Protein AF-A0A813DYW4-F1 (afdb_monomer_lite)

Radius of gyration: 19.26 Å; chains: 1; bounding box: 48×37×50 Å

Secondary structure (DSSP, 8-state):
----PPPHHHHHTS-TTSHHHHHTTS---TT---EEEEEPPGGGHHHHHHHHHHH--S---TTS--TTS-S---TT--GGGSBTSSS-B-S-------EEEEEHHHHHHHHHHHHHHHHHHSSPPPPSSPPTTHHHHHSS-TTTS----GGGT----B----HHHHHHHHHH---GGGTTTTS--TT-SS---BSSTT-

Sequence (199 aa):
MHAKAISATAVDILPGYWSHSLGLQLEIPDSLCFDQMVYVAQKNLAKFQELMDTTYRPIPTQDRPCPKGTCGKMRGGCPCVRPGGSPGLPSGYKVKSVIRNENSGMFERYAQRLGEIKRSRGFAKALAPSLFTQEPTREGFADVLAPLDSSLNEAYLWHGTTVRRGLAIAQDDFNLHFAGSGAGSMYGEGLYFAESCTK

pLDDT: mean 87.21, std 10.05, range [51.0, 97.88]

Organism: Polarella glacialis (NCBI:txid89957)

Structure (mmCIF, N/CA/C/O backbone):
data_AF-A0A813DYW4-F1
#
_entry.id   AF-A0A813DYW4-F1
#
loop_
_atom_site.group_PDB
_atom_site.id
_atom_site.type_symbol
_atom_site.label_atom_id
_atom_site.label_alt_id
_atom_site.label_comp_id
_atom_site.label_asym_id
_atom_site.label_entity_id
_atom_site.label_seq_id
_atom_site.pdbx_PDB_ins_code
_atom_site.Cartn_x
_atom_site.Cartn_y
_atom_site.Cartn_z
_atom_site.occupancy
_atom_site.B_iso_or_equiv
_atom_site.auth_seq_id
_atom_site.auth_comp_id
_atom_site.auth_asym_id
_atom_site.auth_atom_id
_atom_site.pdbx_PDB_model_num
ATOM 1 N N . MET A 1 1 ? -17.221 -14.222 2.718 1.00 51.00 1 MET A N 1
ATOM 2 C CA . MET A 1 1 ? -17.482 -14.150 4.175 1.00 51.00 1 MET A CA 1
ATOM 3 C C . MET A 1 1 ? -18.443 -13.002 4.428 1.00 51.00 1 MET A C 1
ATOM 5 O O . MET A 1 1 ? -18.367 -12.028 3.700 1.00 51.00 1 MET A O 1
ATOM 9 N N . HIS A 1 2 ? -19.364 -13.117 5.385 1.00 59.12 2 HIS A N 1
ATOM 10 C CA . HIS A 1 2 ? -20.263 -12.010 5.729 1.00 59.12 2 HIS A CA 1
ATOM 11 C C . HIS A 1 2 ? -19.526 -10.984 6.593 1.00 59.12 2 HIS A C 1
ATOM 13 O O . HIS A 1 2 ? -18.698 -11.364 7.424 1.00 59.12 2 HIS A O 1
ATOM 19 N N . ALA A 1 3 ? -19.826 -9.702 6.387 1.00 69.12 3 ALA A N 1
ATOM 20 C CA . ALA A 1 3 ? -19.351 -8.625 7.240 1.00 69.12 3 ALA A CA 1
ATOM 21 C C . ALA A 1 3 ? -19.645 -8.951 8.723 1.00 69.12 3 ALA A C 1
ATOM 23 O O . ALA A 1 3 ? -20.651 -9.592 9.049 1.00 69.12 3 ALA A O 1
ATOM 24 N N . LYS A 1 4 ? -18.735 -8.557 9.620 1.00 79.25 4 LYS A N 1
ATOM 25 C CA . LYS A 1 4 ? -18.839 -8.804 11.066 1.00 79.25 4 LYS A CA 1
ATOM 26 C C . LYS A 1 4 ? -18.942 -7.471 11.799 1.00 79.25 4 LYS A C 1
ATOM 28 O O . LYS A 1 4 ? -18.260 -6.521 11.416 1.00 79.25 4 LYS A O 1
ATOM 33 N N . ALA A 1 5 ? -19.762 -7.421 12.847 1.00 83.75 5 ALA A N 1
ATOM 34 C CA . ALA A 1 5 ? -19.843 -6.258 13.723 1.00 83.75 5 ALA A CA 1
ATOM 35 C C . ALA A 1 5 ? -18.460 -5.922 14.309 1.00 83.75 5 ALA A C 1
ATOM 37 O O . ALA A 1 5 ? -17.735 -6.835 14.726 1.00 83.75 5 ALA A O 1
ATOM 38 N N . ILE A 1 6 ? -18.105 -4.636 14.315 1.00 86.69 6 ILE A N 1
ATOM 39 C CA . ILE A 1 6 ? -16.877 -4.144 14.953 1.00 86.69 6 ILE A CA 1
ATOM 40 C C . ILE A 1 6 ? -17.122 -3.800 16.421 1.00 86.69 6 ILE A C 1
ATOM 42 O O . ILE A 1 6 ? -18.217 -3.390 16.802 1.00 86.69 6 ILE A O 1
ATOM 46 N N . SER A 1 7 ? -16.103 -3.990 17.255 1.00 87.19 7 SER A N 1
ATOM 47 C CA . SER A 1 7 ? -16.140 -3.637 18.675 1.00 87.19 7 SER A CA 1
ATOM 48 C C . SER A 1 7 ? -16.088 -2.121 18.875 1.00 87.19 7 SER A C 1
ATOM 50 O O . SER A 1 7 ? -15.554 -1.399 18.035 1.00 87.19 7 SER A O 1
ATOM 52 N N . ALA A 1 8 ? -16.569 -1.627 20.021 1.00 84.31 8 ALA A N 1
ATOM 53 C CA . ALA A 1 8 ? -16.491 -0.201 20.361 1.00 84.31 8 ALA A CA 1
ATOM 54 C C . ALA A 1 8 ? -15.050 0.343 20.273 1.00 84.31 8 ALA A C 1
ATOM 56 O O . ALA A 1 8 ? -14.814 1.390 19.684 1.00 84.31 8 ALA A O 1
ATOM 57 N N . THR A 1 9 ? -14.063 -0.426 20.747 1.00 84.06 9 THR A N 1
ATOM 58 C CA . THR A 1 9 ? -12.644 -0.048 20.653 1.00 84.06 9 THR A CA 1
ATOM 59 C C . THR A 1 9 ? -12.147 0.058 19.210 1.00 84.06 9 THR A C 1
ATOM 61 O O . THR A 1 9 ? -11.300 0.898 18.917 1.00 84.06 9 THR A O 1
ATOM 64 N N . ALA A 1 10 ? -12.646 -0.779 18.296 1.00 87.31 10 ALA A N 1
ATOM 65 C CA . ALA A 1 10 ? -12.315 -0.655 16.881 1.00 87.31 10 ALA A CA 1
ATOM 66 C C . ALA A 1 10 ? -13.016 0.553 16.237 1.00 87.31 10 ALA A C 1
ATOM 68 O O . ALA A 1 10 ? -12.422 1.201 15.379 1.00 87.31 10 ALA A O 1
ATOM 69 N N . VAL A 1 11 ? -14.236 0.898 16.666 1.00 86.56 11 VAL A N 1
ATOM 70 C CA . VAL A 1 11 ? -14.936 2.110 16.202 1.00 86.56 11 VAL A CA 1
ATOM 71 C C . VAL A 1 11 ? -14.125 3.371 16.522 1.00 86.56 11 VAL A C 1
ATOM 73 O O . VAL A 1 11 ? -13.992 4.231 15.656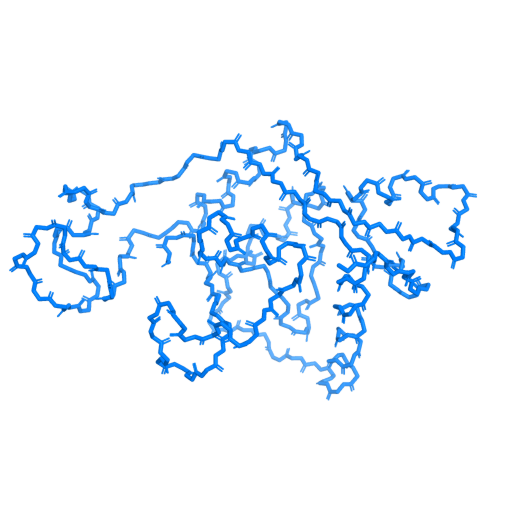 1.00 86.56 11 VAL A O 1
ATOM 76 N N . ASP A 1 12 ? -13.522 3.451 17.711 1.00 87.06 12 ASP A N 1
ATOM 77 C CA . ASP A 1 12 ? -12.751 4.626 18.158 1.00 87.06 12 ASP A CA 1
ATOM 78 C C . ASP A 1 12 ? -11.533 4.945 17.275 1.00 87.06 12 ASP A C 1
ATOM 80 O O . ASP A 1 12 ? -11.080 6.089 17.222 1.00 87.06 12 ASP A O 1
ATOM 84 N N . ILE A 1 13 ? -10.990 3.941 16.582 1.00 90.88 13 ILE A N 1
ATOM 85 C CA . ILE A 1 13 ? -9.832 4.095 15.689 1.00 90.88 13 ILE A CA 1
ATOM 86 C C . ILE A 1 13 ? -10.209 3.995 14.209 1.00 90.88 13 ILE A C 1
ATOM 88 O O . ILE A 1 13 ? -9.329 3.914 13.347 1.00 90.88 13 ILE A O 1
ATOM 92 N N . LEU A 1 14 ? -11.508 3.979 13.895 1.00 91.38 14 LEU A N 1
ATOM 93 C CA . LEU A 1 14 ? -11.983 3.887 12.524 1.00 91.38 14 LEU A CA 1
ATOM 94 C C . LEU A 1 14 ? -11.514 5.117 11.727 1.00 91.38 14 LEU A C 1
ATOM 96 O O . LEU A 1 14 ? -11.667 6.250 12.194 1.00 91.38 14 LEU A O 1
ATOM 100 N N . PRO A 1 15 ? -10.960 4.956 10.511 1.00 92.06 15 PRO A N 1
ATOM 101 C CA . PRO A 1 15 ? -10.433 6.105 9.793 1.00 92.06 15 PRO A CA 1
ATOM 102 C C . PRO A 1 15 ? -11.542 7.096 9.424 1.00 92.06 15 PRO A C 1
ATOM 104 O O . PRO A 1 15 ? -12.543 6.725 8.810 1.00 92.06 15 PRO A O 1
ATOM 107 N N . GLY A 1 16 ? -11.359 8.378 9.749 1.00 90.62 16 GLY A N 1
ATOM 108 C CA . GLY A 1 16 ? -12.397 9.405 9.567 1.00 90.62 16 GLY A CA 1
ATOM 109 C C . GLY A 1 16 ? -12.842 9.621 8.114 1.00 90.62 16 GLY A C 1
ATOM 110 O O . GLY A 1 16 ? -13.944 10.099 7.866 1.00 90.62 16 GLY A O 1
ATOM 111 N N . TYR A 1 17 ? -12.015 9.230 7.142 1.00 89.56 17 TYR A N 1
ATOM 112 C CA . TYR A 1 17 ? -12.323 9.322 5.712 1.00 89.56 17 TYR A CA 1
ATOM 113 C C . TYR A 1 17 ? -13.117 8.127 5.156 1.00 89.56 17 TYR A C 1
ATOM 115 O O . TYR A 1 17 ? -13.413 8.094 3.953 1.00 89.56 17 TYR A O 1
ATOM 123 N N . TRP A 1 18 ? -13.422 7.118 5.981 1.00 92.44 18 TRP A N 1
ATOM 124 C CA . TRP A 1 18 ? -14.266 5.993 5.573 1.00 92.44 18 TRP A CA 1
ATOM 125 C C . TRP A 1 18 ? -15.720 6.427 5.467 1.00 92.44 18 TRP A C 1
ATOM 127 O O . TRP A 1 18 ? -16.202 7.246 6.249 1.00 92.44 18 TRP A O 1
ATOM 137 N N . SER A 1 19 ? -16.433 5.848 4.501 1.00 88.31 19 SER A N 1
ATOM 138 C CA . SER A 1 19 ? -17.826 6.214 4.224 1.00 88.31 19 SER A CA 1
ATOM 139 C C . SER A 1 19 ? -18.714 6.013 5.453 1.00 88.31 19 SER A C 1
ATOM 141 O O . SER A 1 19 ? -19.584 6.832 5.733 1.00 88.31 19 SER A O 1
ATOM 143 N N . HIS A 1 20 ? -18.447 4.953 6.217 1.00 83.81 20 HIS A N 1
ATOM 144 C CA . HIS A 1 20 ? -19.184 4.638 7.436 1.00 83.81 20 HIS A CA 1
ATOM 145 C C . HIS A 1 20 ? -18.837 5.566 8.604 1.00 83.81 20 HIS A C 1
ATOM 147 O O . HIS A 1 20 ? -19.728 5.879 9.380 1.00 83.81 20 HIS A O 1
ATOM 153 N N . SER A 1 21 ? -17.611 6.093 8.691 1.00 81.00 21 SER A N 1
ATOM 154 C CA . SER A 1 21 ? -17.224 7.064 9.730 1.00 81.00 21 SER A CA 1
ATOM 155 C C . SER A 1 21 ? -17.979 8.387 9.599 1.00 81.00 21 SER A C 1
ATOM 157 O O . SER A 1 21 ? -18.347 8.997 10.598 1.00 81.00 21 SER A O 1
ATOM 159 N N . LEU A 1 22 ? -18.258 8.813 8.363 1.00 69.75 22 LEU A N 1
ATOM 160 C CA . LEU A 1 22 ? -18.988 10.053 8.082 1.00 69.75 22 LEU A CA 1
ATOM 161 C C . LEU A 1 22 ? -20.470 9.982 8.491 1.00 69.75 22 LEU A C 1
ATOM 163 O O . LEU A 1 22 ? -21.086 11.020 8.716 1.00 69.75 22 LEU A O 1
ATOM 167 N N . GLY A 1 23 ? -21.035 8.774 8.600 1.00 60.88 23 GLY A N 1
ATOM 168 C CA . GLY A 1 23 ? -22.426 8.541 8.998 1.00 60.88 23 GLY A CA 1
ATOM 169 C C . GLY A 1 23 ? -22.652 8.384 10.507 1.00 60.88 23 GLY A C 1
ATOM 170 O O . GLY A 1 23 ? -23.798 8.427 10.943 1.00 60.88 23 GLY A O 1
ATOM 171 N N . LEU A 1 24 ? -21.595 8.235 11.317 1.00 60.66 24 LEU A N 1
ATOM 172 C CA . LEU A 1 24 ? -21.696 7.947 12.760 1.00 60.66 24 LEU A CA 1
ATOM 173 C C . LEU A 1 24 ? -21.997 9.172 13.639 1.00 60.66 24 LEU A C 1
ATOM 175 O O . LEU A 1 24 ? -21.948 9.075 14.860 1.00 60.66 24 LEU A O 1
ATOM 179 N N . GLN A 1 25 ? -22.337 10.324 13.055 1.00 55.81 25 GLN A N 1
ATOM 180 C CA . GLN A 1 25 ? -22.598 11.555 13.814 1.00 55.81 25 GLN A CA 1
ATOM 181 C C . GLN A 1 25 ? -23.870 11.518 14.681 1.00 55.81 25 GLN A C 1
ATOM 183 O O . GLN A 1 25 ? -24.116 12.484 15.399 1.00 55.81 25 GLN A O 1
ATOM 188 N N . LEU A 1 26 ? -24.682 10.453 14.624 1.00 54.38 26 LEU A N 1
ATOM 189 C CA . LEU A 1 26 ? -25.995 10.431 15.277 1.00 54.38 26 LEU A CA 1
ATOM 190 C C . LEU A 1 26 ? -26.233 9.260 16.239 1.00 54.38 26 LEU A C 1
ATOM 192 O O . LEU A 1 26 ? -26.927 9.482 17.216 1.00 54.38 26 LEU A O 1
ATOM 196 N N . GLU A 1 27 ? -25.649 8.078 16.025 1.00 61.22 27 GLU A N 1
ATOM 197 C CA . GLU A 1 27 ? -25.682 6.923 16.943 1.00 61.22 27 GLU A CA 1
ATOM 198 C C . GLU A 1 27 ? -24.782 5.823 16.349 1.00 61.22 27 GLU A C 1
ATOM 200 O O . GLU A 1 27 ? -24.851 5.566 15.145 1.00 61.22 27 GLU A O 1
ATOM 205 N N . ILE A 1 28 ? -23.916 5.184 17.148 1.00 64.25 28 ILE A N 1
ATOM 206 C CA . ILE A 1 28 ? -23.157 4.007 16.693 1.00 64.25 28 ILE A CA 1
ATOM 207 C C . ILE A 1 28 ? -24.098 2.809 16.822 1.00 64.25 28 ILE A C 1
ATOM 209 O O . ILE A 1 28 ? -24.458 2.465 17.948 1.00 64.25 28 ILE A O 1
ATOM 213 N N . PRO A 1 29 ? -24.510 2.150 15.726 1.00 67.12 29 PRO A N 1
ATOM 214 C CA . PRO A 1 29 ? -25.318 0.949 15.846 1.00 67.12 29 PRO A CA 1
ATOM 215 C C . PRO A 1 29 ? -24.505 -0.127 16.570 1.00 67.12 29 PRO A C 1
ATOM 217 O O . PRO A 1 29 ? -23.353 -0.363 16.199 1.00 67.12 29 PRO A O 1
ATOM 220 N N . ASP A 1 30 ? -25.129 -0.866 17.493 1.00 66.62 30 ASP A N 1
ATOM 221 C CA . ASP A 1 30 ? -24.541 -2.032 18.188 1.00 66.62 30 ASP A CA 1
ATOM 222 C C . ASP A 1 30 ? -23.994 -3.120 17.231 1.00 66.62 30 ASP A C 1
ATOM 224 O O . ASP A 1 30 ? -23.369 -4.095 17.644 1.00 66.62 30 ASP A O 1
ATOM 228 N N . SER A 1 31 ? -24.239 -2.973 15.926 1.00 71.31 31 SER A N 1
ATOM 229 C CA . SER A 1 31 ? -23.870 -3.901 14.863 1.00 71.31 31 SER A CA 1
ATOM 230 C C . SER A 1 31 ? -23.280 -3.207 13.627 1.00 71.31 31 SER A C 1
ATOM 232 O O . SER A 1 31 ? -23.571 -3.615 12.502 1.00 71.31 31 SER A O 1
ATOM 234 N N . LEU A 1 32 ? -22.443 -2.170 13.791 1.00 83.94 32 LEU A N 1
ATOM 235 C CA . LEU A 1 32 ? -21.777 -1.545 12.639 1.00 83.94 32 LEU A CA 1
ATOM 236 C C . LEU A 1 32 ? -20.963 -2.586 11.852 1.00 83.94 32 LEU A C 1
ATOM 238 O O . LEU A 1 32 ? -20.004 -3.177 12.351 1.00 83.94 32 LEU A O 1
ATOM 242 N N . CYS A 1 33 ? -21.384 -2.823 10.614 1.00 88.62 33 CYS A N 1
ATOM 243 C CA . CYS A 1 33 ? -20.991 -3.974 9.824 1.00 88.62 33 CYS A CA 1
ATOM 244 C C . CYS A 1 33 ? -20.982 -3.576 8.347 1.00 88.62 33 CYS A C 1
ATOM 246 O O . CYS A 1 33 ? -21.999 -3.124 7.825 1.00 88.62 33 CYS A O 1
ATOM 248 N N . PHE A 1 34 ? -19.836 -3.704 7.681 1.00 91.50 34 PHE A N 1
ATOM 249 C CA . PHE A 1 34 ? -19.678 -3.278 6.293 1.00 91.50 34 PHE A CA 1
ATOM 250 C C . PHE A 1 34 ? -18.602 -4.090 5.572 1.00 91.50 34 PHE A C 1
ATOM 252 O O . PHE A 1 34 ? -17.611 -4.512 6.164 1.00 91.50 34 PHE A O 1
ATOM 259 N N . ASP A 1 35 ? -18.813 -4.308 4.279 1.00 93.69 35 ASP A N 1
ATOM 260 C CA . ASP A 1 35 ? -17.888 -4.987 3.373 1.00 93.69 35 ASP A CA 1
ATOM 261 C C . ASP A 1 35 ? -18.102 -4.410 1.974 1.00 93.69 35 ASP A C 1
ATOM 263 O O . ASP A 1 35 ? -19.039 -4.781 1.265 1.00 93.69 35 ASP A O 1
ATOM 267 N N . GLN A 1 36 ? -17.312 -3.395 1.629 1.00 93.69 36 GLN A N 1
ATOM 268 C CA . GLN A 1 36 ? -17.477 -2.655 0.387 1.00 93.69 36 GLN A CA 1
ATOM 269 C C . GLN A 1 36 ? -16.153 -2.164 -0.193 1.00 93.69 36 GLN A C 1
ATOM 271 O O . GLN A 1 36 ? -15.199 -1.828 0.507 1.00 93.69 36 GLN A O 1
ATOM 276 N N . MET A 1 37 ? -16.149 -2.034 -1.516 1.00 95.12 37 MET A N 1
ATOM 277 C CA . MET A 1 37 ? -15.088 -1.390 -2.276 1.00 95.12 37 MET A CA 1
ATOM 278 C C . MET A 1 37 ? -15.569 -0.024 -2.761 1.00 95.12 37 MET A C 1
ATOM 280 O O . MET A 1 37 ? -16.525 0.072 -3.528 1.00 95.12 37 MET A O 1
ATOM 284 N N . VAL A 1 38 ? -14.894 1.036 -2.325 1.00 95.31 38 VAL A N 1
ATOM 285 C CA . VAL A 1 38 ? -15.284 2.423 -2.596 1.00 95.31 38 VAL A CA 1
ATOM 286 C C . VAL A 1 38 ? -14.281 3.060 -3.545 1.00 95.31 38 VAL A C 1
ATOM 288 O O . VAL A 1 38 ? -13.082 3.098 -3.269 1.00 95.31 38 VAL A O 1
ATOM 291 N N . TYR A 1 39 ? -14.757 3.605 -4.663 1.00 96.06 39 TYR A N 1
ATOM 292 C CA . TYR A 1 39 ? -13.907 4.418 -5.527 1.00 96.06 39 TYR A CA 1
ATOM 293 C C . TYR A 1 39 ? -13.531 5.719 -4.821 1.00 96.06 39 TYR A C 1
ATOM 295 O O . TYR A 1 39 ? -14.388 6.491 -4.392 1.00 96.06 39 TYR A O 1
ATOM 303 N N . VAL A 1 40 ? -12.232 5.981 -4.732 1.00 95.12 40 VAL A N 1
ATOM 304 C CA . VAL A 1 40 ? -11.721 7.240 -4.197 1.00 95.12 40 VAL A CA 1
ATOM 305 C C . VAL A 1 40 ? -12.084 8.383 -5.148 1.00 95.12 40 VAL A C 1
ATOM 307 O O . VAL A 1 40 ? -11.927 8.275 -6.365 1.00 95.12 40 VAL A O 1
ATOM 310 N N . ALA A 1 41 ? -12.553 9.498 -4.583 1.00 94.31 41 ALA A N 1
ATOM 311 C CA . ALA A 1 41 ? -12.933 10.681 -5.346 1.00 94.31 41 ALA A CA 1
ATOM 312 C C . ALA A 1 41 ? -11.773 11.211 -6.209 1.00 94.31 41 ALA A C 1
ATOM 314 O O . ALA A 1 41 ? -10.625 11.253 -5.769 1.00 94.31 41 ALA A O 1
ATOM 315 N N . GLN A 1 42 ? -12.085 11.709 -7.410 1.00 94.94 42 GLN A N 1
ATOM 316 C CA . GLN A 1 42 ? -11.088 12.213 -8.370 1.00 94.94 42 GLN A CA 1
ATOM 317 C C . GLN A 1 42 ? -10.160 13.283 -7.778 1.00 94.94 42 GLN A C 1
ATOM 319 O O . GLN A 1 42 ? -8.952 13.242 -7.997 1.00 94.94 42 GLN A O 1
ATOM 324 N N . LYS A 1 43 ? -10.704 14.185 -6.947 1.00 94.38 43 LYS A N 1
ATOM 325 C CA . LYS A 1 43 ? -9.933 15.227 -6.245 1.00 94.38 43 LYS A CA 1
ATOM 326 C C . LYS A 1 43 ? -8.806 14.675 -5.359 1.00 94.38 43 LYS A C 1
ATOM 328 O O . LYS A 1 43 ? -7.824 15.367 -5.128 1.00 94.38 43 LYS A O 1
ATOM 333 N N . ASN A 1 44 ? -8.928 13.428 -4.906 1.00 94.88 44 ASN A N 1
ATOM 334 C CA . ASN A 1 44 ? -7.962 12.780 -4.026 1.00 94.88 44 ASN A CA 1
ATOM 335 C C . ASN A 1 44 ? -6.905 11.974 -4.800 1.00 94.88 44 ASN A C 1
ATOM 337 O O . ASN A 1 44 ? -5.911 11.566 -4.205 1.00 94.88 44 ASN A O 1
ATOM 341 N N . LEU A 1 45 ? -7.062 11.755 -6.115 1.00 96.38 45 LEU A N 1
ATOM 342 C CA . LEU A 1 45 ? -6.093 10.975 -6.900 1.00 96.38 45 LEU A CA 1
ATOM 343 C C . LEU A 1 45 ? -4.712 11.630 -6.973 1.00 96.38 45 LEU A C 1
ATOM 345 O O . LEU A 1 45 ? -3.722 10.914 -7.091 1.00 96.38 45 LEU A O 1
ATOM 349 N N . ALA A 1 46 ? -4.632 12.959 -6.860 1.00 95.38 46 ALA A N 1
ATOM 350 C CA . ALA A 1 46 ? -3.361 13.681 -6.832 1.00 95.38 46 ALA A CA 1
ATOM 351 C C . ALA A 1 46 ? -2.460 13.226 -5.670 1.00 95.38 46 ALA A C 1
ATOM 353 O O . ALA A 1 46 ? -1.262 13.061 -5.864 1.00 95.38 46 ALA A O 1
ATOM 354 N N . LYS A 1 47 ? -3.044 12.914 -4.506 1.00 94.06 47 LYS A N 1
ATOM 355 C CA . LYS A 1 47 ? -2.306 12.406 -3.339 1.00 94.06 47 LYS A CA 1
ATOM 356 C C . LYS A 1 47 ? -1.726 11.021 -3.605 1.00 94.06 47 LYS A C 1
ATOM 358 O O . LYS A 1 47 ? -0.561 10.751 -3.351 1.00 94.06 47 LYS A O 1
ATOM 363 N N . PHE A 1 48 ? -2.514 10.132 -4.204 1.00 95.12 48 PHE A N 1
ATOM 364 C CA . PHE A 1 48 ? -2.015 8.808 -4.587 1.00 95.12 48 PHE A CA 1
ATOM 365 C C . PHE A 1 48 ? -0.971 8.879 -5.704 1.00 95.12 48 PHE A C 1
ATOM 367 O O . PHE A 1 48 ? -0.063 8.052 -5.733 1.00 95.12 48 PHE A O 1
ATOM 374 N N . GLN A 1 49 ? -1.076 9.858 -6.607 1.00 96.25 49 GLN A N 1
ATOM 375 C CA . GLN A 1 49 ? -0.038 10.123 -7.600 1.00 96.25 49 GLN A CA 1
ATOM 376 C C . GLN A 1 49 ? 1.265 10.562 -6.920 1.00 96.25 49 GLN A C 1
ATOM 378 O O . GLN A 1 49 ? 2.302 9.965 -7.185 1.00 96.25 49 GLN A O 1
ATOM 383 N N . GLU A 1 50 ? 1.201 11.503 -5.977 1.00 93.94 50 GLU A N 1
ATOM 384 C CA . GLU A 1 50 ? 2.348 11.924 -5.164 1.00 93.94 50 GLU A CA 1
ATOM 385 C C . GLU A 1 50 ? 2.985 10.748 -4.405 1.00 93.94 50 GLU A C 1
ATOM 387 O O . GLU A 1 50 ? 4.209 10.598 -4.403 1.00 93.94 50 GLU A O 1
ATOM 392 N N . LEU A 1 51 ? 2.172 9.857 -3.827 1.00 93.25 51 LEU A N 1
ATOM 393 C CA . LEU A 1 51 ? 2.656 8.650 -3.156 1.00 93.25 51 LEU A CA 1
ATOM 394 C C . LEU A 1 51 ? 3.375 7.701 -4.133 1.00 93.25 51 LEU A C 1
ATOM 396 O O . LEU A 1 51 ? 4.438 7.167 -3.804 1.00 93.25 51 LEU A O 1
ATOM 400 N N . MET A 1 52 ? 2.830 7.499 -5.338 1.00 94.56 52 MET A N 1
ATOM 401 C CA . MET A 1 52 ? 3.469 6.688 -6.385 1.00 94.56 52 MET A CA 1
ATOM 402 C C . MET A 1 52 ? 4.799 7.296 -6.835 1.00 94.56 52 MET A C 1
ATOM 404 O O . MET A 1 52 ? 5.787 6.570 -6.936 1.00 94.56 52 MET A O 1
ATOM 408 N N . ASP A 1 53 ? 4.840 8.608 -7.061 1.00 94.38 53 ASP A N 1
ATOM 409 C CA . ASP A 1 53 ? 6.032 9.318 -7.531 1.00 94.38 53 ASP A CA 1
ATOM 410 C C . ASP A 1 53 ? 7.137 9.330 -6.464 1.00 94.38 53 ASP A C 1
ATOM 412 O O . ASP A 1 53 ? 8.296 9.031 -6.755 1.00 94.38 53 ASP A O 1
ATOM 416 N N . THR A 1 54 ? 6.775 9.570 -5.202 1.00 92.44 54 THR A N 1
ATOM 417 C CA . THR A 1 54 ? 7.715 9.604 -4.068 1.00 92.44 54 THR A CA 1
ATOM 418 C C . THR A 1 54 ? 8.336 8.234 -3.795 1.00 92.44 54 THR A C 1
ATOM 420 O O . THR A 1 54 ? 9.527 8.118 -3.473 1.00 92.44 54 THR A O 1
ATOM 423 N N . THR A 1 55 ? 7.540 7.173 -3.945 1.00 93.31 55 THR A N 1
ATOM 424 C CA . THR A 1 55 ? 7.970 5.793 -3.677 1.00 93.31 55 THR A CA 1
ATOM 425 C C . THR A 1 55 ? 8.549 5.097 -4.908 1.00 93.31 55 THR A C 1
ATOM 427 O O . THR A 1 55 ? 9.080 3.988 -4.795 1.00 93.31 55 THR A O 1
ATOM 430 N N . TYR A 1 56 ? 8.532 5.729 -6.083 1.00 94.62 56 TYR A N 1
ATOM 431 C CA . TYR A 1 56 ? 9.178 5.192 -7.273 1.00 94.62 56 TYR A CA 1
ATOM 432 C C . TYR A 1 56 ? 10.696 5.109 -7.080 1.00 94.62 56 TYR A C 1
ATOM 434 O O . TYR A 1 56 ? 11.359 6.032 -6.592 1.00 94.62 56 TYR A O 1
ATOM 442 N N . ARG A 1 57 ? 11.272 3.974 -7.483 1.00 92.69 57 ARG A N 1
ATOM 443 C CA . ARG A 1 57 ? 12.724 3.785 -7.546 1.00 92.69 57 ARG A CA 1
ATOM 444 C C . ARG A 1 57 ? 13.118 3.245 -8.921 1.00 92.69 57 ARG A C 1
ATOM 446 O O . ARG A 1 57 ? 12.576 2.220 -9.335 1.00 92.69 57 ARG A O 1
ATOM 453 N N . PRO A 1 58 ? 14.088 3.860 -9.620 1.00 93.19 58 PRO A N 1
ATOM 454 C CA . PRO A 1 58 ? 14.542 3.419 -10.940 1.00 93.19 58 PRO A CA 1
ATOM 455 C C . PRO A 1 58 ? 15.495 2.207 -10.861 1.00 93.19 58 PRO A C 1
ATOM 457 O O . PRO A 1 58 ? 16.507 2.148 -11.558 1.00 93.19 58 PRO A O 1
ATOM 460 N N . ILE A 1 59 ? 15.206 1.246 -9.979 1.00 90.81 59 ILE A N 1
ATOM 461 C CA . ILE A 1 59 ? 16.089 0.122 -9.651 1.00 90.81 59 ILE A CA 1
ATOM 462 C C . ILE A 1 59 ? 15.330 -1.185 -9.902 1.00 90.81 59 ILE A C 1
ATOM 464 O O . ILE A 1 59 ? 14.405 -1.501 -9.152 1.00 90.81 59 ILE A O 1
ATOM 468 N N . PRO A 1 60 ? 15.693 -1.971 -10.930 1.00 89.88 60 PRO A N 1
ATOM 469 C CA . PRO A 1 60 ? 15.062 -3.260 -11.158 1.00 89.88 60 PRO A CA 1
ATOM 470 C C . PRO A 1 60 ? 15.579 -4.307 -10.165 1.00 89.88 60 PRO A C 1
ATOM 472 O O . PRO A 1 60 ? 16.701 -4.244 -9.652 1.00 89.88 60 PRO A O 1
ATOM 475 N N . THR A 1 61 ? 14.755 -5.319 -9.923 1.00 85.31 61 THR A N 1
ATOM 476 C CA . THR A 1 61 ? 15.119 -6.470 -9.095 1.00 85.31 61 THR A CA 1
ATOM 477 C C . THR A 1 61 ? 16.023 -7.432 -9.865 1.00 85.31 61 THR A C 1
ATOM 479 O O . THR A 1 61 ? 16.011 -7.469 -11.096 1.00 85.31 61 THR A O 1
ATOM 482 N N . GLN A 1 62 ? 16.800 -8.244 -9.142 1.00 84.44 62 GLN A N 1
ATOM 483 C CA . GLN A 1 62 ? 17.567 -9.344 -9.742 1.00 84.44 62 GLN A CA 1
ATOM 484 C C . GLN A 1 62 ? 16.661 -10.384 -10.422 1.00 84.44 62 GLN A C 1
ATOM 486 O O . GLN A 1 62 ? 17.081 -11.044 -11.371 1.00 84.44 62 GLN A O 1
ATOM 491 N N . ASP A 1 63 ? 15.423 -10.510 -9.944 1.00 83.31 63 ASP A N 1
ATOM 492 C CA . ASP A 1 63 ? 14.453 -11.497 -10.417 1.00 83.31 63 ASP A CA 1
ATOM 493 C C . ASP A 1 63 ? 13.725 -11.066 -11.691 1.00 83.31 63 ASP A C 1
ATOM 495 O O . ASP A 1 63 ? 13.031 -11.875 -12.304 1.00 83.31 63 ASP A O 1
ATOM 499 N N . ARG A 1 64 ? 13.896 -9.811 -12.123 1.00 86.75 64 ARG A N 1
ATOM 500 C CA . ARG A 1 64 ? 13.249 -9.303 -13.329 1.00 86.75 64 ARG A CA 1
ATOM 501 C C . ARG A 1 64 ? 13.855 -9.968 -14.574 1.00 86.75 64 ARG A C 1
ATOM 503 O O . ARG A 1 64 ? 15.038 -9.750 -14.854 1.00 86.75 64 ARG A O 1
ATOM 510 N N . PRO A 1 65 ? 13.081 -10.760 -15.338 1.00 89.62 65 PRO A N 1
ATOM 511 C CA . PRO A 1 65 ? 13.610 -11.477 -16.491 1.00 89.62 65 PRO A CA 1
ATOM 512 C C . PRO A 1 65 ? 14.024 -10.502 -17.596 1.00 89.62 65 PRO A C 1
ATOM 514 O O . PRO A 1 65 ? 13.384 -9.470 -17.809 1.00 89.62 65 PRO A O 1
ATOM 517 N N . CYS A 1 66 ? 15.096 -10.837 -18.321 1.00 93.38 66 CYS A N 1
ATOM 518 C CA . CYS A 1 66 ? 15.500 -10.066 -19.491 1.00 93.38 66 CYS A CA 1
ATOM 519 C C . CYS A 1 66 ? 14.395 -10.148 -20.556 1.00 93.38 66 CYS A C 1
ATOM 521 O O . CYS A 1 66 ? 14.085 -11.253 -21.000 1.00 93.38 66 CYS A O 1
ATOM 523 N N . PRO A 1 67 ? 13.847 -9.019 -21.037 1.00 92.44 67 PRO A N 1
ATOM 524 C CA . PRO A 1 67 ? 12.775 -9.044 -22.029 1.00 92.44 67 PRO A CA 1
ATOM 525 C C . PRO A 1 67 ? 13.226 -9.602 -23.380 1.00 92.44 67 PRO A C 1
ATOM 527 O O . PRO A 1 67 ? 12.400 -10.022 -24.179 1.00 92.44 67 PRO A O 1
ATOM 530 N N . LYS A 1 68 ? 14.539 -9.609 -23.639 1.00 93.31 68 LYS A N 1
ATOM 531 C CA . LYS A 1 68 ? 15.135 -10.166 -24.857 1.00 93.31 68 LYS A CA 1
ATOM 532 C C . LYS A 1 68 ? 15.528 -11.639 -24.710 1.00 93.31 68 LYS A C 1
ATOM 534 O O . LYS A 1 68 ? 15.956 -12.237 -25.684 1.00 93.31 68 LYS A O 1
ATOM 539 N N . GLY A 1 69 ? 15.484 -12.201 -23.499 1.00 93.75 69 GLY A N 1
ATOM 540 C CA . GLY A 1 69 ? 15.932 -13.572 -23.224 1.00 93.75 69 GLY A CA 1
ATOM 541 C C . GLY A 1 69 ? 17.442 -13.820 -23.371 1.00 93.75 69 GLY A C 1
ATOM 542 O O . GLY A 1 69 ? 17.889 -14.943 -23.183 1.00 93.75 69 GLY A O 1
ATOM 543 N N . THR A 1 70 ? 18.246 -12.797 -23.677 1.00 95.00 70 THR A N 1
ATOM 544 C CA . THR A 1 70 ? 19.683 -12.946 -23.981 1.00 95.00 70 THR A CA 1
ATOM 545 C C . THR A 1 70 ? 20.613 -12.696 -22.797 1.00 95.00 70 THR A C 1
ATOM 547 O O . THR A 1 70 ? 21.806 -12.970 -22.884 1.00 95.00 70 THR A O 1
ATOM 550 N N . CYS A 1 71 ? 20.105 -12.149 -21.690 1.00 93.06 71 CYS A N 1
ATOM 551 C CA . CYS A 1 71 ? 20.913 -11.841 -20.510 1.00 93.06 71 CYS A CA 1
ATOM 552 C C . CYS A 1 71 ? 20.575 -12.799 -19.365 1.00 93.06 71 CYS A C 1
ATOM 554 O O . CYS A 1 71 ? 19.399 -13.047 -19.099 1.00 93.06 71 CYS A O 1
ATOM 556 N N . GLY A 1 72 ? 21.596 -13.271 -18.648 1.00 90.69 72 GLY A N 1
ATOM 557 C CA . GLY A 1 72 ? 21.419 -14.020 -17.402 1.00 90.69 72 GLY A CA 1
ATOM 558 C C . GLY A 1 72 ? 20.919 -13.151 -16.239 1.00 90.69 72 GLY A C 1
ATOM 559 O O . GLY A 1 72 ? 20.837 -11.922 -16.337 1.00 90.69 72 GLY A O 1
ATOM 560 N N . LYS A 1 73 ? 20.607 -13.799 -15.108 1.00 87.94 73 LYS A N 1
ATOM 561 C CA . LYS A 1 73 ? 20.252 -13.113 -13.855 1.00 87.94 73 LYS A CA 1
ATOM 562 C C . LYS A 1 73 ? 21.465 -12.369 -13.300 1.00 87.94 73 LYS A C 1
ATOM 564 O O . LYS A 1 73 ? 22.549 -12.936 -13.205 1.00 87.94 73 LYS A O 1
ATOM 569 N N . MET A 1 74 ? 21.276 -11.118 -12.892 1.00 89.06 74 MET A N 1
ATOM 570 C CA . MET A 1 74 ? 22.327 -10.320 -12.259 1.00 89.06 74 MET A CA 1
ATOM 571 C C . MET A 1 74 ? 21.755 -9.334 -11.248 1.00 89.06 74 MET A C 1
ATOM 573 O O . MET A 1 74 ? 20.617 -8.873 -11.378 1.00 89.06 74 MET A O 1
ATOM 577 N N . ARG A 1 75 ? 22.561 -8.998 -10.237 1.00 86.62 75 ARG A N 1
ATOM 578 C CA . ARG A 1 75 ? 22.196 -8.021 -9.209 1.00 86.62 75 ARG A CA 1
ATOM 579 C C . ARG A 1 75 ? 21.889 -6.669 -9.859 1.00 86.62 75 ARG A C 1
ATOM 581 O O . ARG A 1 75 ? 22.683 -6.160 -10.644 1.00 86.62 75 ARG A O 1
ATOM 588 N N . GLY A 1 76 ? 20.731 -6.099 -9.527 1.00 85.25 76 GLY A N 1
ATOM 589 C CA . GLY A 1 76 ? 20.276 -4.829 -10.103 1.00 85.25 76 GLY A CA 1
ATOM 590 C C . GLY A 1 76 ? 19.853 -4.917 -11.573 1.00 85.25 76 GLY A C 1
ATOM 591 O O . GLY A 1 76 ? 19.821 -3.891 -12.251 1.00 85.25 76 GLY A O 1
ATOM 592 N N . GLY A 1 77 ? 19.560 -6.125 -12.071 1.00 89.88 77 GLY A N 1
ATOM 593 C CA . GLY A 1 77 ? 19.022 -6.366 -13.406 1.00 89.88 77 GLY A CA 1
ATOM 594 C C . GLY A 1 77 ? 20.006 -6.101 -14.554 1.00 89.88 77 GLY A C 1
ATOM 595 O O . GLY A 1 77 ? 20.936 -5.290 -14.465 1.00 89.88 77 GLY A O 1
ATOM 596 N N . CYS A 1 78 ? 19.787 -6.794 -15.673 1.00 93.06 78 CYS A N 1
ATOM 597 C CA . CYS A 1 78 ? 20.535 -6.554 -16.907 1.00 93.06 78 CYS A CA 1
ATOM 598 C C . CYS A 1 78 ? 20.233 -5.167 -17.507 1.00 93.06 78 CYS A C 1
ATOM 600 O O . CYS A 1 78 ? 19.171 -4.603 -17.233 1.00 93.06 78 CYS A O 1
ATOM 602 N N . PRO A 1 79 ? 21.108 -4.613 -18.369 1.00 92.81 79 PRO A N 1
ATOM 603 C CA . PRO A 1 79 ? 20.860 -3.321 -19.014 1.00 92.81 79 PRO A CA 1
ATOM 604 C C . PRO A 1 79 ? 19.493 -3.225 -19.710 1.00 92.81 79 PRO A C 1
ATOM 606 O O . PRO A 1 79 ? 18.867 -2.172 -19.690 1.00 92.81 79 PRO A O 1
ATOM 609 N N . CYS A 1 80 ? 18.976 -4.339 -20.244 1.00 93.75 80 CYS A N 1
ATOM 610 C CA . CYS A 1 80 ? 17.678 -4.383 -20.920 1.00 93.75 80 CYS A CA 1
ATOM 611 C C . CYS A 1 80 ? 16.472 -4.126 -20.000 1.00 93.75 80 CYS A C 1
ATOM 613 O O . CYS A 1 80 ? 15.422 -3.744 -20.509 1.00 93.75 80 CYS A O 1
ATOM 615 N N . VAL A 1 81 ? 16.589 -4.361 -18.685 1.00 93.81 81 VAL A N 1
ATOM 616 C CA . VAL A 1 81 ? 15.495 -4.167 -17.707 1.00 93.81 81 VAL A CA 1
ATOM 617 C C . VAL A 1 81 ? 15.630 -2.885 -16.890 1.00 93.81 81 VAL A C 1
ATOM 619 O O . VAL A 1 81 ? 14.797 -2.648 -16.019 1.00 93.81 81 VAL A O 1
ATOM 622 N N . ARG A 1 82 ? 16.670 -2.082 -17.136 1.00 91.81 82 ARG A N 1
ATOM 623 C CA . ARG A 1 82 ? 16.893 -0.781 -16.487 1.00 91.81 82 ARG A CA 1
ATOM 624 C C . ARG A 1 82 ? 16.048 0.317 -17.156 1.00 91.81 82 ARG A C 1
ATOM 626 O O . ARG A 1 82 ? 15.476 0.070 -18.226 1.00 91.81 82 ARG A O 1
ATOM 633 N N . PRO A 1 83 ? 15.933 1.515 -16.551 1.00 92.06 83 PRO A N 1
ATOM 634 C CA . PRO A 1 83 ? 15.347 2.670 -17.229 1.00 92.06 83 PRO A CA 1
ATOM 635 C C . PRO A 1 83 ? 16.007 2.915 -18.593 1.00 92.06 83 PRO A C 1
ATOM 637 O O . PRO A 1 83 ? 17.224 2.798 -18.721 1.00 92.06 83 PRO A O 1
ATOM 640 N N . GLY A 1 84 ? 15.200 3.212 -19.613 1.00 90.12 84 GLY A N 1
ATOM 641 C CA . GLY A 1 84 ? 15.663 3.376 -20.999 1.00 90.12 84 GLY A CA 1
ATOM 642 C C . GLY A 1 84 ? 15.840 2.069 -21.786 1.00 90.12 84 GLY A C 1
ATOM 643 O O . GLY A 1 84 ? 16.101 2.111 -22.986 1.00 90.12 84 GLY A O 1
ATOM 644 N N . GLY A 1 85 ? 15.671 0.902 -21.152 1.00 90.50 85 GLY A N 1
ATOM 645 C CA . GLY A 1 85 ? 15.565 -0.374 -21.860 1.00 90.50 85 GLY A CA 1
ATOM 646 C C . GLY A 1 85 ? 14.275 -0.484 -22.690 1.00 90.50 85 GLY A C 1
ATOM 647 O O . GLY A 1 85 ? 13.334 0.281 -22.506 1.00 90.50 85 GLY A O 1
ATOM 648 N N . SER A 1 86 ? 14.203 -1.482 -23.576 1.00 89.25 86 SER A N 1
ATOM 649 C CA . SER A 1 86 ? 13.012 -1.769 -24.392 1.00 89.25 86 SER A CA 1
ATOM 650 C C . SER A 1 86 ? 12.514 -3.197 -24.113 1.00 89.25 86 SER A C 1
ATOM 652 O O . SER A 1 86 ? 13.216 -4.147 -24.482 1.00 89.25 86 SER A O 1
ATOM 654 N N . PRO A 1 87 ? 11.376 -3.387 -23.403 1.00 87.31 87 PRO A N 1
ATOM 655 C CA . PRO A 1 87 ? 10.528 -2.375 -22.756 1.00 87.31 87 PRO A CA 1
ATOM 656 C C . PRO A 1 87 ? 11.081 -1.804 -21.432 1.00 87.31 87 PRO A C 1
ATOM 658 O O . PRO A 1 87 ? 10.471 -0.895 -20.883 1.00 87.31 87 PRO A O 1
ATOM 661 N N . GLY A 1 88 ? 12.214 -2.300 -20.910 1.00 90.56 88 GLY A N 1
ATOM 662 C CA . GLY A 1 88 ? 12.903 -1.676 -19.770 1.00 90.56 88 GLY A CA 1
ATOM 663 C C . GLY A 1 88 ? 12.098 -1.616 -18.469 1.00 90.56 88 GLY A C 1
ATOM 664 O O . GLY A 1 88 ? 11.072 -2.281 -18.295 1.00 90.56 88 GLY A O 1
ATOM 665 N N . LEU A 1 89 ? 12.607 -0.854 -17.501 1.00 92.75 89 LEU A N 1
ATOM 666 C CA . LEU A 1 89 ? 11.843 -0.439 -16.319 1.00 92.75 89 LEU A CA 1
ATOM 667 C C . LEU A 1 89 ? 10.928 0.731 -16.697 1.00 92.75 89 LEU A C 1
ATOM 669 O O . LEU A 1 89 ? 11.415 1.641 -17.375 1.00 92.75 89 LEU A O 1
ATOM 673 N N . PRO A 1 90 ? 9.654 0.752 -16.257 1.00 93.06 90 PRO A N 1
ATOM 674 C CA . PRO A 1 90 ? 8.826 1.946 -16.382 1.00 93.06 90 PRO A CA 1
ATOM 675 C C . PRO A 1 90 ? 9.549 3.150 -15.781 1.00 93.06 90 PRO A C 1
ATOM 677 O O . PRO A 1 90 ? 10.148 3.023 -14.718 1.00 93.06 90 PRO A O 1
ATOM 680 N N . SER A 1 91 ? 9.495 4.306 -16.444 1.00 93.00 91 SER A N 1
ATOM 681 C CA . SER A 1 91 ? 10.094 5.552 -15.945 1.00 93.00 91 SER A CA 1
ATOM 682 C C . SER A 1 91 ? 9.239 6.257 -14.888 1.00 93.00 91 SER A C 1
ATOM 684 O O . SER A 1 91 ? 9.678 7.243 -14.306 1.00 93.00 91 SER A O 1
ATOM 686 N N . GLY A 1 92 ? 8.017 5.774 -14.674 1.00 94.38 92 GLY A N 1
ATOM 687 C CA . GLY A 1 92 ? 7.044 6.302 -13.731 1.00 94.38 92 GLY A CA 1
ATOM 688 C C . GLY A 1 92 ? 5.686 5.635 -13.929 1.00 94.38 92 GLY A C 1
ATOM 689 O O . GLY A 1 92 ? 5.503 4.815 -14.836 1.00 94.38 92 GLY A O 1
ATOM 690 N N . TYR A 1 93 ? 4.729 6.006 -13.087 1.00 96.00 93 TYR A N 1
ATOM 691 C CA . TYR A 1 93 ? 3.373 5.470 -13.106 1.00 96.00 93 TYR A CA 1
ATOM 692 C C . TYR A 1 93 ? 2.354 6.603 -13.146 1.00 96.00 93 TYR A C 1
ATOM 694 O O . TYR A 1 93 ? 2.605 7.697 -12.653 1.00 96.00 93 TYR A O 1
ATOM 702 N N . LYS A 1 94 ? 1.178 6.329 -13.718 1.00 97.88 94 LYS A N 1
ATOM 703 C CA . LYS A 1 94 ? 0.046 7.256 -13.699 1.00 97.88 94 LYS A CA 1
ATOM 704 C C . LYS A 1 94 ? -1.130 6.606 -12.994 1.00 97.88 94 LYS A C 1
ATOM 706 O O . LYS A 1 94 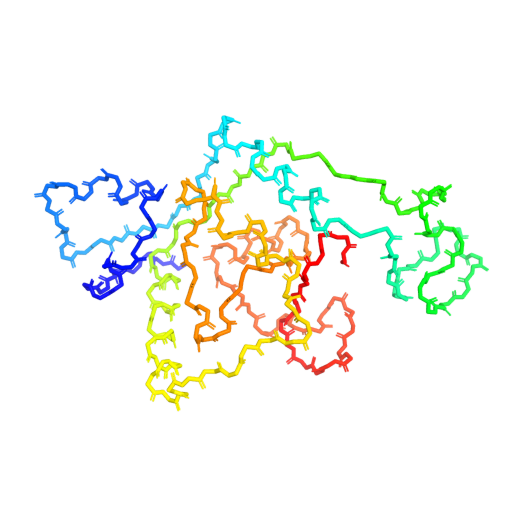? -1.676 5.622 -13.498 1.00 97.88 94 LYS A O 1
ATOM 711 N N . VAL A 1 95 ? -1.540 7.173 -11.866 1.00 97.56 95 VAL A N 1
ATOM 712 C CA . VAL A 1 95 ? -2.726 6.729 -11.137 1.00 97.56 95 VAL A CA 1
ATOM 713 C C . VAL A 1 95 ? -3.961 7.013 -11.989 1.00 97.56 95 VAL A C 1
ATOM 715 O O . VAL A 1 95 ? -4.188 8.133 -12.448 1.00 97.56 95 VAL A O 1
ATOM 718 N N . LYS A 1 96 ? -4.747 5.966 -12.247 1.00 97.50 96 LYS A N 1
ATOM 719 C CA . LYS A 1 96 ? -5.999 6.047 -13.019 1.00 97.50 96 LYS A CA 1
ATOM 720 C C . LYS A 1 96 ? -7.230 5.966 -12.131 1.00 97.50 96 LYS A C 1
ATOM 722 O O . LYS A 1 96 ? -8.216 6.650 -12.375 1.00 97.50 96 LYS A O 1
ATOM 727 N N . SER A 1 97 ? -7.155 5.129 -11.110 1.00 96.81 97 SER A N 1
ATOM 728 C CA . SER A 1 97 ? -8.231 4.873 -10.167 1.00 96.81 97 SER A CA 1
ATOM 729 C C . SER A 1 97 ? -7.636 4.309 -8.890 1.00 96.81 97 SER A C 1
ATOM 731 O O . SER A 1 97 ? -6.653 3.569 -8.946 1.00 96.81 97 SER A O 1
ATOM 733 N N . VAL A 1 98 ? -8.276 4.605 -7.765 1.00 97.00 98 VAL A N 1
ATOM 734 C CA . VAL A 1 98 ? -7.979 3.976 -6.481 1.00 97.00 98 VAL A CA 1
ATOM 735 C C . VAL A 1 98 ? -9.285 3.440 -5.922 1.00 97.00 98 VAL A C 1
ATOM 737 O O . VAL A 1 98 ? -10.298 4.140 -5.913 1.00 97.00 98 VAL A O 1
ATOM 740 N N . ILE A 1 99 ? -9.250 2.181 -5.500 1.00 96.44 99 ILE A N 1
ATOM 741 C CA . ILE A 1 99 ? -10.367 1.500 -4.858 1.00 96.44 99 ILE A CA 1
ATOM 742 C C . ILE A 1 99 ? -9.950 1.275 -3.411 1.00 96.44 99 ILE A C 1
ATOM 744 O O . ILE A 1 99 ? -8.947 0.614 -3.147 1.00 96.44 99 ILE A O 1
ATOM 748 N N . ARG A 1 100 ? -10.696 1.865 -2.483 1.00 95.94 100 ARG A N 1
ATOM 749 C CA . ARG A 1 100 ? -10.517 1.675 -1.050 1.00 95.94 100 ARG A CA 1
ATOM 750 C C . ARG A 1 100 ? -11.331 0.466 -0.605 1.00 95.94 100 ARG A C 1
ATOM 752 O O . ARG A 1 100 ? -12.518 0.391 -0.907 1.00 95.94 100 ARG A O 1
ATOM 759 N N . ASN A 1 101 ? -10.692 -0.446 0.119 1.00 95.94 101 ASN A N 1
ATOM 760 C CA . ASN A 1 101 ? -11.367 -1.562 0.768 1.00 95.94 101 ASN A CA 1
ATOM 761 C C . ASN A 1 101 ? -11.839 -1.134 2.163 1.00 95.94 101 ASN A C 1
ATOM 763 O O . ASN A 1 101 ? -11.010 -0.792 3.006 1.00 95.94 101 ASN A O 1
ATOM 767 N N . GLU A 1 102 ? -13.147 -1.138 2.394 1.00 95.31 102 GLU A N 1
ATOM 768 C CA . GLU A 1 102 ? -13.748 -0.920 3.708 1.00 95.31 102 GLU A CA 1
ATOM 769 C C . GLU A 1 102 ? -14.409 -2.231 4.137 1.00 95.31 102 GLU A C 1
ATOM 771 O O . GLU A 1 102 ? -15.503 -2.560 3.683 1.00 95.31 102 GLU A O 1
ATOM 776 N N . ASN A 1 103 ? -13.738 -2.985 5.007 1.00 94.56 103 ASN A N 1
ATOM 777 C CA . ASN A 1 103 ? -14.238 -4.256 5.522 1.00 94.56 103 ASN A CA 1
ATOM 778 C C . ASN A 1 103 ? -14.123 -4.281 7.050 1.00 94.56 103 ASN A C 1
ATOM 780 O O . ASN A 1 103 ? -13.024 -4.318 7.608 1.00 94.56 103 ASN A O 1
ATOM 784 N N . SER A 1 104 ? -15.269 -4.260 7.724 1.00 94.25 104 SER A N 1
ATOM 785 C CA . SER A 1 104 ? -15.378 -4.162 9.179 1.00 94.25 104 SER A CA 1
ATOM 786 C C . SER A 1 104 ? -14.770 -5.384 9.872 1.00 94.25 104 SER A C 1
ATOM 788 O O . SER A 1 104 ? -14.048 -5.255 10.856 1.00 94.25 104 SER A O 1
ATOM 790 N N . GLY A 1 105 ? -14.962 -6.579 9.306 1.00 93.56 105 GLY A N 1
ATOM 791 C CA . GLY A 1 105 ? -14.418 -7.819 9.855 1.00 93.56 105 GLY A CA 1
ATOM 792 C C . GLY A 1 105 ? -12.892 -7.914 9.760 1.00 93.56 105 GLY A C 1
ATOM 793 O O . GLY A 1 105 ? -12.260 -8.440 10.677 1.00 93.56 105 GLY A O 1
ATOM 794 N N . MET A 1 106 ? -12.290 -7.427 8.671 1.00 95.31 106 MET A N 1
ATOM 795 C CA . MET A 1 106 ? -10.830 -7.319 8.537 1.00 95.31 106 MET A CA 1
ATOM 796 C C . MET A 1 106 ? -10.269 -6.248 9.467 1.00 95.31 106 MET A C 1
ATOM 798 O O . MET A 1 106 ? -9.268 -6.483 10.143 1.00 95.31 106 MET A O 1
ATOM 802 N N . PHE A 1 107 ? -10.942 -5.099 9.539 1.00 95.00 107 PHE A N 1
ATOM 803 C CA . PHE A 1 107 ? -10.521 -3.994 10.387 1.00 95.00 107 PHE A CA 1
ATOM 804 C C . PHE A 1 107 ? -10.548 -4.363 11.875 1.00 95.00 107 PHE A C 1
ATOM 806 O O . PHE A 1 107 ? -9.582 -4.088 12.578 1.00 95.00 107 PHE A O 1
ATOM 813 N N . GLU A 1 108 ? -11.579 -5.079 12.338 1.00 94.62 108 GLU A N 1
ATOM 814 C CA . GLU A 1 108 ? -11.650 -5.611 13.706 1.00 94.62 108 GLU A CA 1
ATOM 815 C C . GLU A 1 108 ? -10.431 -6.485 14.035 1.00 94.62 108 GLU A C 1
ATOM 817 O O . GLU A 1 108 ? -9.799 -6.309 15.075 1.00 94.62 108 GLU A O 1
ATOM 822 N N . ARG A 1 109 ? -10.054 -7.411 13.139 1.00 95.25 109 ARG A N 1
ATOM 823 C CA . ARG A 1 109 ? -8.881 -8.280 13.352 1.00 95.25 109 ARG A CA 1
ATOM 824 C C . ARG A 1 109 ? -7.587 -7.476 13.425 1.00 95.25 109 ARG A C 1
ATOM 826 O O . ARG A 1 109 ? -6.742 -7.751 14.277 1.00 95.25 109 ARG A O 1
ATOM 833 N N . TYR A 1 110 ? -7.440 -6.488 12.546 1.00 95.50 110 TYR A N 1
ATOM 834 C CA . TYR A 1 110 ? -6.307 -5.571 12.562 1.00 95.50 110 TYR A CA 1
ATOM 835 C C . TYR A 1 110 ? -6.246 -4.778 13.882 1.00 95.50 110 TYR A C 1
ATOM 837 O O . TYR A 1 110 ? -5.208 -4.797 14.543 1.00 95.50 110 TYR A O 1
ATOM 845 N N . ALA A 1 111 ? -7.358 -4.188 14.329 1.00 94.94 111 ALA A N 1
ATOM 846 C CA . ALA A 1 111 ? -7.454 -3.425 15.575 1.00 94.94 111 ALA A CA 1
ATOM 847 C C . ALA A 1 111 ? -7.123 -4.277 16.813 1.00 94.94 111 ALA A C 1
ATOM 849 O O . ALA A 1 111 ? -6.331 -3.873 17.671 1.00 94.94 111 ALA A O 1
ATOM 850 N N . GLN A 1 112 ? -7.669 -5.496 16.884 1.00 95.00 112 GLN A N 1
ATOM 851 C CA . GLN A 1 112 ? -7.362 -6.453 17.950 1.00 95.00 112 GLN A CA 1
ATOM 852 C C . GLN A 1 112 ? -5.865 -6.776 17.988 1.00 95.00 112 GLN A C 1
ATOM 854 O O . GLN A 1 112 ? -5.238 -6.704 19.052 1.00 95.00 112 GLN A O 1
ATOM 859 N N . ARG A 1 113 ? -5.268 -7.063 16.822 1.00 95.12 113 ARG A N 1
ATOM 860 C CA . ARG A 1 113 ? -3.843 -7.386 16.723 1.00 95.12 113 ARG A CA 1
ATOM 861 C C . ARG A 1 113 ? -2.954 -6.200 17.088 1.00 95.12 113 ARG A C 1
ATOM 863 O O . ARG A 1 113 ? -1.939 -6.393 17.756 1.00 95.12 113 ARG A O 1
ATOM 870 N N . LEU A 1 114 ? -3.343 -4.984 16.713 1.00 93.19 114 LEU A N 1
ATOM 871 C CA . LEU A 1 114 ? -2.654 -3.757 17.106 1.00 93.19 114 LEU A CA 1
ATOM 872 C C . LEU A 1 114 ? -2.601 -3.630 18.638 1.00 93.19 114 LEU A C 1
ATOM 874 O O . LEU A 1 114 ? -1.530 -3.422 19.213 1.00 93.19 114 LEU A O 1
ATOM 878 N N . GLY A 1 115 ? -3.732 -3.862 19.316 1.00 93.00 115 GLY A N 1
ATOM 879 C CA . GLY A 1 115 ? -3.815 -3.860 20.778 1.00 93.00 115 GLY A CA 1
ATOM 880 C C . GLY A 1 115 ? -2.938 -4.928 21.443 1.00 93.00 115 GLY A C 1
ATOM 881 O O . GLY A 1 115 ? -2.293 -4.660 22.458 1.00 93.00 115 GLY A O 1
ATOM 882 N N . GLU A 1 116 ? -2.864 -6.132 20.873 1.00 93.69 116 GLU A N 1
ATOM 883 C CA . GLU A 1 116 ? -1.965 -7.196 21.348 1.00 93.69 116 GLU A CA 1
ATOM 884 C C . GLU A 1 116 ? -0.484 -6.831 21.199 1.00 93.69 116 GLU A C 1
ATOM 886 O O . GLU A 1 116 ? 0.308 -7.046 22.122 1.00 93.69 116 GLU A O 1
ATOM 891 N N . ILE A 1 117 ? -0.094 -6.263 20.055 1.00 92.44 117 ILE A N 1
ATOM 892 C CA . ILE A 1 117 ? 1.285 -5.823 19.809 1.00 92.44 117 ILE A CA 1
ATOM 893 C C . ILE A 1 117 ? 1.656 -4.717 20.800 1.00 92.44 117 ILE A C 1
ATOM 895 O O . ILE A 1 117 ? 2.714 -4.791 21.423 1.00 92.44 117 ILE A O 1
ATOM 899 N N . LYS A 1 118 ? 0.761 -3.748 21.018 1.00 91.81 118 LYS A N 1
ATOM 900 C CA . LYS A 1 118 ? 0.963 -2.654 21.975 1.00 91.81 118 LYS A CA 1
ATOM 901 C C . LYS A 1 118 ? 1.171 -3.160 23.402 1.00 91.81 118 LYS A C 1
ATOM 903 O O . LYS A 1 118 ? 2.118 -2.746 24.067 1.00 91.81 118 LYS A O 1
ATOM 908 N N . ARG A 1 119 ? 0.349 -4.117 23.852 1.00 91.81 119 ARG A N 1
ATOM 909 C CA . ARG A 1 119 ? 0.495 -4.748 25.178 1.00 91.81 119 ARG A CA 1
ATOM 910 C C . ARG A 1 119 ? 1.770 -5.582 25.310 1.00 91.81 119 ARG A C 1
ATOM 912 O O . ARG A 1 119 ? 2.364 -5.600 26.380 1.00 91.81 119 ARG A O 1
ATOM 919 N N . SER A 1 120 ? 2.174 -6.287 24.253 1.00 89.94 120 SER A N 1
ATOM 920 C CA . SER A 1 120 ? 3.312 -7.218 24.308 1.00 89.94 120 SER A CA 1
ATOM 921 C C . SER A 1 120 ? 4.674 -6.552 24.136 1.00 89.94 120 SER A C 1
ATOM 923 O O . SER A 1 120 ? 5.650 -7.018 24.717 1.00 89.94 120 SER A O 1
ATOM 925 N N . ARG A 1 121 ? 4.769 -5.490 23.328 1.00 82.00 121 ARG A N 1
ATOM 926 C CA . ARG A 1 121 ? 6.053 -4.873 22.968 1.00 82.00 121 ARG A CA 1
ATOM 927 C C . ARG A 1 121 ? 6.390 -3.619 23.763 1.00 82.00 121 ARG A C 1
ATOM 929 O O . ARG A 1 121 ? 7.561 -3.255 23.799 1.00 82.00 121 ARG A O 1
ATOM 936 N N . GLY A 1 122 ? 5.413 -2.962 24.391 1.00 74.56 122 GLY A N 1
ATOM 937 C CA . GLY A 1 122 ? 5.624 -1.658 25.020 1.00 74.56 122 GLY A CA 1
ATOM 938 C C . GLY A 1 122 ? 6.028 -0.610 23.978 1.00 74.56 122 GLY A C 1
ATOM 939 O O . GLY A 1 122 ? 5.161 0.006 23.369 1.00 74.56 122 GLY A O 1
ATOM 940 N N . PHE A 1 123 ? 7.335 -0.442 23.744 1.00 74.50 123 PHE A N 1
ATOM 941 C CA . PHE A 1 123 ? 7.905 0.492 22.768 1.00 74.50 123 PHE A CA 1
ATOM 942 C C . PHE A 1 123 ? 8.786 -0.233 21.741 1.00 74.50 123 PHE A C 1
ATOM 944 O O . PHE A 1 123 ? 9.745 -0.918 22.105 1.00 74.50 123 PHE A O 1
ATOM 951 N N . ALA A 1 124 ? 8.504 -0.054 20.447 1.00 80.38 124 ALA A N 1
ATOM 952 C CA . ALA A 1 124 ? 9.393 -0.510 19.388 1.00 80.38 124 ALA A CA 1
ATOM 953 C C . ALA A 1 124 ? 10.469 0.544 19.092 1.00 80.38 124 ALA A C 1
ATOM 955 O O . ALA A 1 124 ? 10.186 1.731 18.942 1.00 80.38 124 ALA A O 1
ATOM 956 N N . LYS A 1 125 ? 11.722 0.098 18.948 1.00 82.50 125 LYS A N 1
ATOM 957 C CA . LYS A 1 125 ? 12.785 0.955 18.417 1.00 82.50 125 LYS A CA 1
ATOM 958 C C . LYS A 1 125 ? 12.409 1.379 16.996 1.00 82.50 125 LYS A C 1
ATOM 960 O O . LYS A 1 125 ? 12.098 0.518 16.168 1.00 82.50 125 LYS A O 1
ATOM 965 N N . ALA A 1 126 ? 12.496 2.681 16.732 1.00 81.25 126 ALA A N 1
ATOM 966 C CA . ALA A 1 126 ? 12.282 3.238 15.405 1.00 81.25 126 ALA A CA 1
ATOM 967 C C . ALA A 1 126 ? 13.183 2.548 14.368 1.00 81.25 126 ALA A C 1
ATOM 969 O O . ALA A 1 126 ? 14.359 2.264 14.630 1.00 81.25 126 ALA A O 1
ATOM 970 N N . LEU A 1 127 ? 12.616 2.284 13.193 1.00 80.75 127 LEU A N 1
ATOM 971 C CA . LEU A 1 127 ? 13.346 1.720 12.062 1.00 80.75 127 LEU A CA 1
ATOM 972 C C . LEU A 1 127 ? 14.426 2.704 11.585 1.00 80.75 127 LEU A C 1
ATOM 974 O O . LEU A 1 127 ? 14.178 3.903 11.464 1.00 80.75 127 LEU A O 1
ATOM 978 N N . ALA A 1 128 ? 15.632 2.185 11.342 1.00 81.69 128 ALA A N 1
ATOM 979 C CA . ALA A 1 128 ? 16.766 2.945 10.827 1.00 81.69 128 ALA A CA 1
ATOM 980 C C . ALA A 1 128 ? 17.413 2.176 9.654 1.00 81.69 128 ALA A C 1
ATOM 982 O O . ALA A 1 128 ? 17.915 1.070 9.885 1.00 81.69 128 ALA A O 1
ATOM 983 N N . PRO A 1 129 ? 17.435 2.733 8.423 1.00 81.88 129 PRO A N 1
ATOM 984 C CA . PRO A 1 129 ? 16.865 4.030 8.027 1.00 81.88 129 PRO A CA 1
ATOM 985 C C . PRO A 1 129 ? 15.325 4.053 8.086 1.00 81.88 129 PRO A C 1
ATOM 987 O O . PRO A 1 129 ? 14.691 3.006 8.215 1.00 81.88 129 PRO A O 1
ATOM 990 N N . SER A 1 130 ? 14.732 5.250 8.020 1.00 81.81 130 SER A N 1
ATOM 991 C CA . SER A 1 130 ? 13.277 5.407 7.926 1.00 81.81 130 SER A CA 1
ATOM 992 C C . SER A 1 130 ? 12.742 4.816 6.621 1.00 81.81 130 SER A C 1
ATOM 994 O O . SER A 1 130 ? 13.437 4.789 5.602 1.00 81.81 130 SER A O 1
ATOM 996 N N . LEU A 1 131 ? 11.492 4.353 6.657 1.00 84.00 131 LEU A N 1
ATOM 997 C CA . LEU A 1 131 ? 10.832 3.793 5.479 1.00 84.00 131 LEU A CA 1
ATOM 998 C C . LEU A 1 131 ? 10.503 4.904 4.477 1.00 84.00 131 LEU A C 1
ATOM 1000 O O . LEU A 1 131 ? 10.033 5.975 4.867 1.00 84.00 131 LEU A O 1
ATOM 1004 N N . PHE A 1 132 ? 10.638 4.637 3.179 1.00 80.19 132 PHE A N 1
ATOM 1005 C CA . PHE A 1 132 ? 10.315 5.625 2.136 1.00 80.19 132 PHE A CA 1
ATOM 1006 C C . PHE A 1 132 ? 8.847 6.051 2.129 1.00 80.19 132 PHE A C 1
ATOM 1008 O O . PHE A 1 132 ? 8.522 7.132 1.648 1.00 80.19 132 PHE A O 1
ATOM 1015 N N . THR A 1 133 ? 7.964 5.201 2.645 1.00 81.94 133 THR A N 1
ATOM 1016 C CA . THR A 1 133 ? 6.534 5.477 2.764 1.00 81.94 133 THR A CA 1
ATOM 1017 C C . THR A 1 133 ? 6.190 6.302 4.001 1.00 81.94 133 THR A C 1
ATOM 1019 O O . THR A 1 133 ? 5.104 6.868 4.039 1.00 81.94 133 THR A O 1
ATOM 1022 N N . GLN A 1 134 ? 7.080 6.421 4.997 1.00 79.81 134 GLN A N 1
ATOM 1023 C CA . GLN A 1 134 ? 6.792 7.192 6.213 1.00 79.81 134 GLN A CA 1
ATOM 1024 C C . GLN A 1 134 ? 6.714 8.696 5.948 1.00 79.81 134 GLN A C 1
ATOM 1026 O O . GLN A 1 134 ? 5.786 9.335 6.419 1.00 79.81 134 GLN A O 1
ATOM 1031 N N . GLU A 1 135 ? 7.639 9.261 5.174 1.00 70.94 135 GLU A N 1
ATOM 1032 C CA . GLU A 1 135 ? 7.636 10.700 4.867 1.00 70.94 135 GLU A CA 1
ATOM 1033 C C . GLU A 1 135 ? 6.347 11.179 4.171 1.00 70.94 135 GLU A C 1
ATOM 1035 O O . GLU A 1 135 ? 5.675 12.045 4.728 1.00 70.94 135 GLU A O 1
ATOM 1040 N N . PRO A 1 136 ? 5.912 10.597 3.034 1.00 67.69 136 PRO A N 1
ATOM 1041 C CA . PRO A 1 136 ? 4.699 11.059 2.360 1.00 67.69 136 PRO A CA 1
ATOM 1042 C C . PRO A 1 136 ? 3.420 10.793 3.163 1.00 67.69 136 PRO A C 1
ATOM 1044 O O . PRO A 1 136 ? 2.403 11.406 2.890 1.00 67.69 136 PRO A O 1
ATOM 1047 N N . THR A 1 137 ? 3.425 9.889 4.147 1.00 76.00 137 THR A N 1
ATOM 1048 C CA . THR A 1 137 ? 2.209 9.544 4.909 1.00 76.00 137 THR A CA 1
ATOM 1049 C C . THR A 1 137 ? 2.044 10.346 6.199 1.00 76.00 137 THR A C 1
ATOM 1051 O O . THR A 1 137 ? 0.991 10.260 6.829 1.00 76.00 137 THR A O 1
ATOM 1054 N N . ARG A 1 138 ? 3.047 11.146 6.589 1.00 68.69 138 ARG A N 1
ATOM 1055 C CA . ARG A 1 138 ? 3.052 11.896 7.855 1.00 68.69 138 ARG A CA 1
ATOM 1056 C C . ARG A 1 138 ? 2.143 13.118 7.851 1.00 68.69 138 ARG A C 1
ATOM 1058 O O . ARG A 1 138 ? 1.458 13.355 8.840 1.00 68.69 138 ARG A O 1
ATOM 1065 N N . GLU A 1 139 ? 2.110 13.878 6.759 1.00 69.31 139 GLU A N 1
ATOM 1066 C CA . GLU A 1 139 ? 1.374 15.143 6.689 1.00 69.31 139 GLU A CA 1
ATOM 1067 C C . GLU A 1 139 ? 0.707 15.297 5.312 1.00 69.31 139 GLU A C 1
ATOM 1069 O O . GLU A 1 139 ? 1.302 15.008 4.282 1.00 69.31 139 GLU A O 1
ATOM 1074 N N . GLY A 1 140 ? -0.566 15.706 5.279 1.00 76.25 140 GLY A N 1
ATOM 1075 C CA . GLY A 1 140 ? -1.308 15.961 4.031 1.00 76.25 140 GLY A CA 1
ATOM 1076 C C . GLY A 1 140 ? -2.175 14.810 3.501 1.00 76.25 140 GLY A C 1
ATOM 1077 O O . GLY A 1 140 ? -2.998 15.0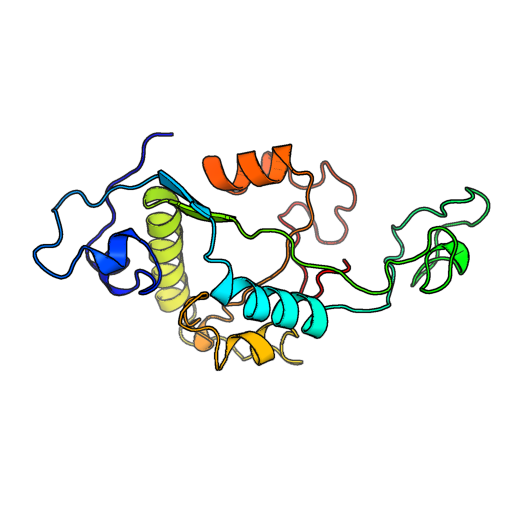41 2.612 1.00 76.25 140 GLY A O 1
ATOM 1078 N N . PHE A 1 141 ? -2.079 13.609 4.079 1.00 88.75 141 PHE A N 1
ATOM 1079 C CA . PHE A 1 141 ? -2.821 12.418 3.631 1.00 88.75 141 PHE A CA 1
ATOM 1080 C C . PHE A 1 141 ? -3.954 11.971 4.568 1.00 88.75 141 PHE A C 1
ATOM 1082 O O . PHE A 1 141 ? -4.606 10.974 4.282 1.00 88.75 141 PHE A O 1
ATOM 1089 N N . ALA A 1 142 ? -4.234 12.695 5.656 1.00 87.06 142 ALA A N 1
ATOM 1090 C CA . ALA A 1 142 ? -5.200 12.279 6.686 1.00 87.06 142 ALA A CA 1
ATOM 1091 C C . ALA A 1 142 ? -6.652 12.077 6.185 1.00 87.06 142 ALA A C 1
ATOM 1093 O O . ALA A 1 142 ? -7.459 11.409 6.825 1.00 87.06 142 ALA A O 1
ATOM 1094 N N . ASP A 1 143 ? -7.000 12.651 5.036 1.00 88.69 143 ASP A N 1
ATOM 1095 C CA . ASP A 1 143 ? -8.291 12.502 4.353 1.00 88.69 143 ASP A CA 1
ATOM 1096 C C . ASP A 1 143 ? -8.352 11.290 3.402 1.00 88.69 143 ASP A C 1
ATOM 1098 O O . ASP A 1 143 ? -9.387 11.043 2.776 1.00 88.69 143 ASP A O 1
ATOM 1102 N N . VAL A 1 144 ? -7.252 10.550 3.249 1.00 91.94 144 VAL A N 1
ATOM 1103 C CA . VAL A 1 144 ? -7.150 9.377 2.365 1.00 91.94 144 VAL A CA 1
ATOM 1104 C C . VAL A 1 144 ? -6.438 8.179 2.995 1.00 91.94 144 VAL A C 1
ATOM 1106 O O . VAL A 1 144 ? -6.665 7.053 2.549 1.00 91.94 144 VAL A O 1
ATOM 1109 N N . LEU A 1 145 ? -5.611 8.406 4.015 1.00 92.44 145 LEU A N 1
ATOM 1110 C CA . LEU A 1 145 ? -4.851 7.422 4.779 1.00 92.44 145 LEU A CA 1
ATOM 1111 C C . LEU A 1 145 ? -4.982 7.718 6.275 1.00 92.44 145 LEU A C 1
ATOM 1113 O O . LEU A 1 145 ? -5.076 8.872 6.691 1.00 92.44 145 LEU A O 1
ATOM 1117 N N . ALA A 1 146 ? -5.023 6.663 7.080 1.00 90.62 146 ALA A N 1
ATOM 1118 C CA . ALA A 1 146 ? -5.148 6.765 8.524 1.00 90.62 146 ALA A CA 1
ATOM 1119 C C . ALA A 1 146 ? -3.786 7.117 9.140 1.00 90.62 146 ALA A C 1
ATOM 1121 O O . ALA A 1 146 ? -2.752 6.694 8.613 1.00 90.62 146 ALA A O 1
ATOM 1122 N N . PRO A 1 147 ? -3.757 7.867 10.253 1.00 88.12 147 PRO A N 1
ATOM 1123 C CA . PRO A 1 147 ? -2.529 8.025 11.019 1.00 88.12 147 PRO A CA 1
ATOM 1124 C C . PRO A 1 147 ? -2.064 6.659 11.541 1.00 88.12 147 PRO A C 1
ATOM 1126 O O . PRO A 1 147 ? -2.885 5.821 11.910 1.00 88.12 147 PRO A O 1
ATOM 1129 N N . LEU A 1 148 ? -0.749 6.449 11.576 1.00 89.50 148 LEU A N 1
ATOM 1130 C CA . LEU A 1 148 ? -0.134 5.195 12.014 1.00 89.50 148 LEU A CA 1
ATOM 1131 C C . LEU A 1 148 ? 0.542 5.357 13.379 1.00 89.50 148 LEU A C 1
ATOM 1133 O O . LEU A 1 148 ? 1.112 6.411 13.674 1.00 89.50 148 LEU A O 1
ATOM 1137 N N . ASP A 1 149 ? 0.545 4.300 14.193 1.00 88.56 149 ASP A N 1
ATOM 1138 C CA . ASP A 1 149 ? 1.255 4.284 15.475 1.00 88.56 149 ASP A CA 1
ATOM 1139 C C . ASP A 1 149 ? 2.740 3.941 15.255 1.00 88.56 149 ASP A C 1
ATOM 1141 O O . ASP A 1 149 ? 3.161 2.778 15.213 1.00 88.56 149 ASP A O 1
ATOM 1145 N N . SER A 1 150 ? 3.578 4.979 15.137 1.00 85.44 150 SER A N 1
ATOM 1146 C CA . SER A 1 150 ? 5.024 4.811 14.941 1.00 85.44 150 SER A CA 1
ATOM 1147 C C . SER A 1 150 ? 5.713 4.058 16.084 1.00 85.44 150 SER A C 1
ATOM 1149 O O . SER A 1 150 ? 6.778 3.484 15.867 1.00 85.44 150 SER A O 1
ATOM 1151 N N . SER A 1 151 ? 5.121 4.021 17.288 1.00 86.00 151 SER A N 1
ATOM 1152 C CA . SER A 1 151 ? 5.673 3.258 18.419 1.00 86.00 151 SER A CA 1
ATOM 1153 C C . SER A 1 151 ? 5.549 1.742 18.236 1.00 86.00 151 SER A C 1
ATOM 1155 O O . SER A 1 151 ? 6.216 0.981 18.937 1.00 86.00 151 SER A O 1
ATOM 1157 N N . LEU A 1 152 ? 4.734 1.302 17.271 1.00 90.00 152 LEU A N 1
ATOM 1158 C CA . LEU A 1 152 ? 4.517 -0.102 16.922 1.00 90.00 152 LEU A CA 1
ATOM 1159 C C . LEU A 1 152 ? 5.259 -0.519 15.642 1.00 90.00 152 LEU A C 1
ATOM 1161 O O . LEU A 1 152 ? 5.147 -1.675 15.230 1.00 90.00 152 LEU A O 1
ATOM 1165 N N . ASN A 1 153 ? 6.045 0.386 15.040 1.00 90.31 153 ASN A N 1
ATOM 1166 C CA . ASN A 1 153 ? 6.614 0.237 13.693 1.00 90.31 153 ASN A CA 1
ATOM 1167 C C . ASN A 1 153 ? 5.542 -0.046 12.628 1.00 90.31 153 ASN A C 1
ATOM 1169 O O . ASN A 1 153 ? 5.751 -0.831 11.702 1.00 90.31 153 ASN A O 1
ATOM 1173 N N . GLU A 1 154 ? 4.387 0.595 12.773 1.00 91.75 154 GLU A N 1
ATOM 1174 C CA . GLU A 1 154 ? 3.323 0.526 11.790 1.00 91.75 154 GLU A CA 1
ATOM 1175 C C . GLU A 1 154 ? 3.668 1.337 10.531 1.00 91.75 154 GLU A C 1
ATOM 1177 O O . GLU A 1 154 ? 4.240 2.428 10.614 1.00 91.75 154 GLU A O 1
ATOM 1182 N N . ALA A 1 155 ? 3.350 0.793 9.352 1.00 92.19 155 ALA A N 1
ATOM 1183 C CA . ALA A 1 155 ? 3.717 1.392 8.073 1.00 92.19 155 ALA A CA 1
ATOM 1184 C C . ALA A 1 155 ? 2.729 1.049 6.952 1.00 92.19 155 ALA A C 1
ATOM 1186 O O . ALA A 1 155 ? 2.248 -0.080 6.855 1.00 92.19 155 ALA A O 1
ATOM 1187 N N . TYR A 1 156 ? 2.527 1.995 6.033 1.00 93.88 156 TYR A N 1
ATOM 1188 C CA . TYR A 1 156 ? 1.981 1.701 4.711 1.00 93.88 156 TYR A CA 1
ATOM 1189 C C . TYR A 1 156 ? 3.073 1.103 3.826 1.00 93.88 156 TYR A C 1
ATOM 1191 O O . TYR A 1 156 ? 4.167 1.659 3.730 1.00 93.88 156 TYR A O 1
ATOM 1199 N N . LEU A 1 157 ? 2.783 -0.015 3.164 1.00 95.00 157 LEU A N 1
ATOM 1200 C CA . LEU A 1 157 ? 3.704 -0.694 2.254 1.00 95.00 157 LEU A CA 1
ATOM 1201 C C . LEU A 1 157 ? 2.965 -1.158 0.995 1.00 95.00 157 LEU A C 1
ATOM 1203 O O . LEU A 1 157 ? 1.758 -1.399 1.009 1.00 95.00 157 LEU A O 1
ATOM 1207 N N . TRP A 1 158 ? 3.707 -1.318 -0.094 1.00 95.12 158 TRP A N 1
ATOM 1208 C CA . TRP A 1 158 ? 3.203 -1.821 -1.364 1.00 95.12 158 TRP A CA 1
ATOM 1209 C C . TRP A 1 158 ? 3.187 -3.344 -1.402 1.00 95.12 158 TRP A C 1
ATOM 1211 O O . TRP A 1 158 ? 4.099 -4.004 -0.905 1.00 95.12 158 TRP A O 1
ATOM 1221 N N . HIS A 1 159 ? 2.184 -3.895 -2.078 1.00 94.56 159 HIS A N 1
ATOM 1222 C CA . HIS A 1 159 ? 2.125 -5.304 -2.440 1.00 94.56 159 HIS A CA 1
ATOM 1223 C C . HIS A 1 159 ? 1.741 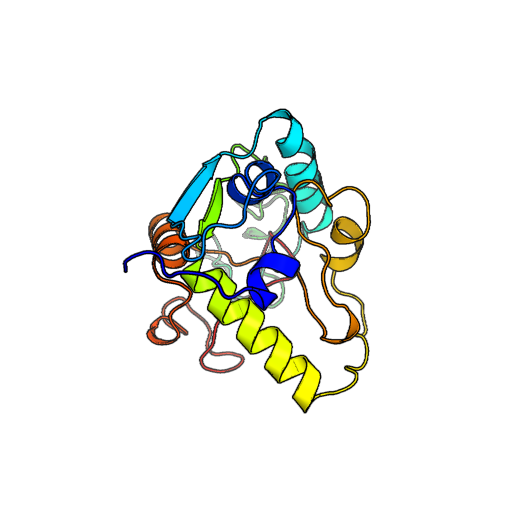-5.432 -3.918 1.00 94.56 159 HIS A C 1
ATOM 1225 O O . HIS A 1 159 ? 0.597 -5.179 -4.301 1.00 94.56 159 HIS A O 1
ATOM 1231 N N . GLY A 1 160 ? 2.707 -5.798 -4.761 1.00 91.69 160 GLY A N 1
ATOM 1232 C CA . GLY A 1 160 ? 2.482 -6.031 -6.186 1.00 91.69 160 GLY A CA 1
ATOM 1233 C C . GLY A 1 160 ? 1.809 -7.382 -6.429 1.00 91.69 160 GLY A C 1
ATOM 1234 O O . GLY A 1 160 ? 2.316 -8.421 -6.014 1.00 91.69 160 GLY A O 1
ATOM 1235 N N . THR A 1 161 ? 0.670 -7.391 -7.122 1.00 91.81 161 THR A N 1
ATOM 1236 C CA . THR A 1 161 ? -0.047 -8.627 -7.467 1.00 91.81 161 THR A CA 1
ATOM 1237 C C . THR A 1 161 ? -0.905 -8.454 -8.722 1.00 91.81 161 THR A C 1
ATOM 1239 O O . THR A 1 161 ? -1.065 -7.356 -9.251 1.00 91.81 161 THR A O 1
ATOM 1242 N N . THR A 1 162 ? -1.466 -9.552 -9.226 1.00 91.62 162 THR A N 1
ATOM 1243 C CA . THR A 1 162 ? -2.433 -9.514 -10.338 1.00 91.62 162 THR A CA 1
ATOM 1244 C C . THR A 1 162 ? -3.787 -8.984 -9.865 1.00 91.62 162 THR A C 1
ATOM 1246 O O . THR A 1 162 ? -4.175 -9.262 -8.733 1.00 91.62 162 THR A O 1
ATOM 1249 N N . VAL A 1 163 ? -4.560 -8.341 -10.747 1.00 92.44 163 VAL A N 1
ATOM 1250 C CA . VAL A 1 163 ? -5.892 -7.786 -10.417 1.00 92.44 163 VAL A CA 1
ATOM 1251 C C . VAL A 1 163 ? -6.793 -8.810 -9.718 1.00 92.44 163 VAL A C 1
ATOM 1253 O O . VAL A 1 163 ? -7.332 -8.523 -8.656 1.00 92.44 163 VAL A O 1
ATOM 1256 N N . ARG A 1 164 ? -6.900 -10.034 -10.256 1.00 92.75 164 ARG A N 1
ATOM 1257 C CA . ARG A 1 164 ? -7.733 -11.097 -9.667 1.00 92.75 164 ARG A CA 1
ATOM 1258 C C . ARG A 1 164 ? -7.316 -11.445 -8.234 1.00 92.75 164 ARG A C 1
ATOM 1260 O O . ARG A 1 164 ? -8.177 -11.624 -7.383 1.00 92.75 164 ARG A O 1
ATOM 1267 N N . ARG A 1 165 ? -6.009 -11.538 -7.971 1.00 92.69 165 ARG A N 1
ATOM 1268 C CA . ARG A 1 165 ? -5.482 -11.810 -6.623 1.00 92.69 165 ARG A CA 1
ATOM 1269 C C . ARG A 1 165 ? -5.660 -10.612 -5.694 1.00 92.69 165 ARG A C 1
ATOM 1271 O O . ARG A 1 165 ? -6.001 -10.816 -4.542 1.00 92.69 165 ARG A O 1
ATOM 1278 N N . GLY A 1 166 ? -5.477 -9.389 -6.190 1.00 94.12 166 GLY A N 1
ATOM 1279 C CA . GLY A 1 166 ? -5.721 -8.170 -5.417 1.00 94.12 166 GLY A CA 1
ATOM 1280 C C . GLY A 1 166 ? -7.178 -8.049 -4.968 1.00 94.12 166 GLY A C 1
ATOM 1281 O O . GLY A 1 166 ? -7.428 -7.762 -3.805 1.00 94.12 166 GLY A O 1
ATOM 1282 N N . LEU A 1 167 ? -8.131 -8.354 -5.856 1.00 93.75 167 LEU A N 1
ATOM 1283 C CA . LEU A 1 167 ? -9.557 -8.398 -5.513 1.00 93.75 167 LEU A CA 1
ATOM 1284 C C . LEU A 1 167 ? -9.873 -9.505 -4.499 1.00 93.75 167 LEU A C 1
ATOM 1286 O O . LEU A 1 167 ? -10.614 -9.260 -3.556 1.00 93.75 167 LEU A O 1
ATOM 1290 N N . ALA A 1 168 ? -9.272 -10.689 -4.650 1.00 93.81 168 ALA A N 1
ATOM 1291 C CA . ALA A 1 168 ? -9.421 -11.762 -3.667 1.00 93.81 168 ALA A CA 1
ATOM 1292 C C . ALA A 1 168 ? -8.855 -11.365 -2.291 1.00 93.81 168 ALA A C 1
ATOM 1294 O O . ALA A 1 168 ? -9.503 -11.608 -1.286 1.00 93.81 168 ALA A O 1
ATOM 1295 N N . ILE A 1 169 ? -7.696 -10.697 -2.234 1.00 95.12 169 ILE A N 1
ATOM 1296 C CA . ILE A 1 169 ? -7.132 -10.172 -0.977 1.00 95.12 169 ILE A CA 1
ATOM 1297 C C . ILE A 1 169 ? -8.062 -9.117 -0.364 1.00 95.12 169 ILE A C 1
ATOM 1299 O O . ILE A 1 169 ? -8.287 -9.129 0.841 1.00 95.12 169 ILE A O 1
ATOM 1303 N N . ALA A 1 170 ? -8.627 -8.218 -1.176 1.00 94.69 170 ALA A N 1
ATOM 1304 C CA . ALA A 1 170 ? -9.572 -7.216 -0.686 1.00 94.69 170 ALA A CA 1
ATOM 1305 C C . ALA A 1 170 ? -10.843 -7.853 -0.093 1.00 94.69 170 ALA A C 1
ATOM 1307 O O . ALA A 1 170 ? -11.381 -7.337 0.881 1.00 94.69 170 ALA A O 1
ATOM 1308 N N . GLN A 1 171 ? -11.293 -8.982 -0.643 1.00 93.12 171 GLN A N 1
ATOM 1309 C CA . GLN A 1 171 ? -12.502 -9.677 -0.199 1.00 93.12 171 GLN A CA 1
ATOM 1310 C C . GLN A 1 171 ? -12.267 -10.644 0.974 1.00 93.12 171 GLN A C 1
ATOM 1312 O O . GLN A 1 171 ? -13.081 -10.710 1.893 1.00 93.12 171 GLN A O 1
ATOM 1317 N N . ASP A 1 172 ? -11.161 -11.390 0.95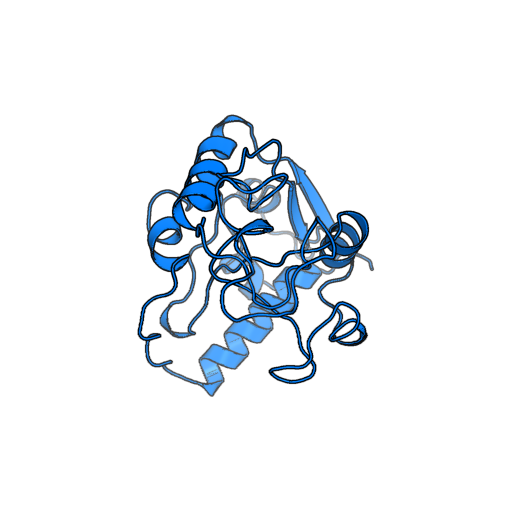2 1.00 92.00 172 ASP A N 1
ATOM 1318 C CA . ASP A 1 172 ? -10.926 -12.541 1.833 1.00 92.00 172 ASP A CA 1
ATOM 1319 C C . ASP A 1 172 ? -9.680 -12.412 2.727 1.00 92.00 172 ASP A C 1
ATOM 1321 O O . ASP A 1 172 ? -9.407 -13.328 3.502 1.00 92.00 172 ASP A O 1
ATOM 1325 N N . ASP A 1 173 ? -8.977 -11.273 2.687 1.00 94.25 173 ASP A N 1
ATOM 1326 C CA . ASP A 1 173 ? -7.721 -10.992 3.400 1.00 94.25 173 ASP A CA 1
ATOM 1327 C C . ASP A 1 173 ? -6.506 -11.700 2.768 1.00 94.25 173 ASP A C 1
ATOM 1329 O O . ASP A 1 173 ? -6.602 -12.489 1.821 1.00 94.25 173 ASP A O 1
ATOM 1333 N N . PHE A 1 174 ? -5.310 -11.395 3.266 1.00 93.19 174 PHE A N 1
ATOM 1334 C CA . PHE A 1 174 ? -4.107 -12.108 2.873 1.00 93.19 174 PHE A CA 1
ATOM 1335 C C . PHE A 1 174 ? -4.135 -13.552 3.380 1.00 93.19 174 PHE A C 1
ATOM 1337 O O . PHE A 1 174 ? -4.282 -13.817 4.571 1.00 93.19 174 PHE A O 1
ATOM 1344 N N . ASN A 1 175 ? -3.887 -14.497 2.473 1.00 90.12 175 ASN A N 1
ATOM 1345 C CA . ASN A 1 175 ? -3.808 -15.912 2.805 1.00 90.12 175 ASN A CA 1
ATOM 1346 C C . ASN A 1 175 ? -2.370 -16.431 2.651 1.00 90.12 175 ASN A C 1
ATOM 1348 O O . ASN A 1 175 ? -1.820 -16.481 1.547 1.00 90.12 175 ASN A O 1
ATOM 1352 N N . LEU A 1 176 ? -1.777 -16.851 3.772 1.00 86.56 176 LEU A N 1
ATOM 1353 C CA . LEU A 1 176 ? -0.414 -17.386 3.837 1.00 86.56 176 LEU A CA 1
ATOM 1354 C C . LEU A 1 176 ? -0.225 -18.668 3.019 1.00 86.56 176 LEU A C 1
ATOM 1356 O O . LEU A 1 176 ? 0.887 -18.927 2.580 1.00 86.56 176 LEU A O 1
ATOM 1360 N N . HIS A 1 177 ? -1.284 -19.426 2.723 1.00 85.06 177 HIS A N 1
ATOM 1361 C CA . HIS A 1 177 ? -1.188 -20.596 1.844 1.00 85.06 177 HIS A CA 1
ATOM 1362 C C . HIS A 1 177 ? -0.775 -20.240 0.408 1.00 85.06 177 HIS A C 1
ATOM 1364 O O . HIS A 1 177 ? -0.317 -21.108 -0.330 1.00 85.06 177 HIS A O 1
ATOM 1370 N N . PHE A 1 178 ? -0.911 -18.973 0.001 1.00 81.88 178 PHE A N 1
ATOM 1371 C CA . PHE A 1 178 ? -0.414 -18.495 -1.290 1.00 81.88 178 PHE A CA 1
ATOM 1372 C C . PHE A 1 178 ? 0.999 -17.900 -1.221 1.00 81.88 178 PHE A C 1
ATOM 1374 O O . PHE A 1 178 ? 1.544 -17.527 -2.269 1.00 81.88 178 PHE A O 1
ATOM 1381 N N . ALA A 1 179 ? 1.608 -17.818 -0.034 1.00 78.12 179 ALA A N 1
ATOM 1382 C CA . ALA A 1 179 ? 2.992 -17.389 0.120 1.00 78.12 179 ALA A CA 1
ATOM 1383 C C . ALA A 1 179 ? 3.934 -18.307 -0.677 1.00 78.12 179 ALA A C 1
ATOM 1385 O O . ALA A 1 179 ? 3.729 -19.513 -0.766 1.00 78.12 179 ALA A O 1
ATOM 1386 N N . GLY A 1 180 ? 4.946 -17.732 -1.329 1.00 66.19 180 GLY A N 1
ATOM 1387 C CA . GLY A 1 180 ? 5.922 -18.490 -2.127 1.00 66.19 180 GLY A CA 1
ATOM 1388 C C . GLY A 1 180 ? 5.433 -18.984 -3.500 1.00 66.19 180 GLY A C 1
ATOM 1389 O O . GLY A 1 180 ? 6.261 -19.304 -4.351 1.00 66.19 180 GLY A O 1
ATOM 1390 N N . SER A 1 181 ? 4.125 -18.951 -3.790 1.00 67.50 181 SER A N 1
ATOM 1391 C CA . SER A 1 181 ? 3.560 -19.420 -5.074 1.00 67.50 181 SER A CA 1
ATOM 1392 C C . SER A 1 181 ? 3.954 -18.581 -6.304 1.00 67.50 181 SER A C 1
ATOM 1394 O O . SER A 1 181 ? 3.724 -18.998 -7.438 1.00 67.50 181 SER A O 1
ATOM 1396 N N . GLY A 1 182 ? 4.505 -17.378 -6.096 1.00 59.81 182 GLY A N 1
ATOM 1397 C CA . GLY A 1 182 ? 4.753 -16.366 -7.132 1.00 59.81 182 GLY A CA 1
ATOM 1398 C C . GLY A 1 182 ? 6.219 -16.067 -7.466 1.00 59.81 182 GLY A C 1
ATOM 1399 O O . GLY A 1 182 ? 6.438 -15.171 -8.272 1.00 59.81 182 GLY A O 1
ATOM 1400 N N . ALA A 1 183 ? 7.173 -16.823 -6.903 1.00 55.00 183 ALA A N 1
ATOM 1401 C CA . ALA A 1 183 ? 8.638 -16.652 -6.936 1.00 55.00 183 ALA A CA 1
ATOM 1402 C C . ALA A 1 183 ? 9.249 -16.013 -5.673 1.00 55.00 183 ALA A C 1
ATOM 1404 O O . ALA A 1 183 ? 8.865 -14.928 -5.248 1.00 55.00 183 ALA A O 1
ATOM 1405 N N . GLY A 1 184 ? 10.265 -16.702 -5.133 1.00 57.91 184 GLY A N 1
ATOM 1406 C CA . GLY A 1 184 ? 11.160 -16.237 -4.071 1.00 57.91 184 GLY A CA 1
ATOM 1407 C C . GLY A 1 184 ? 10.679 -16.546 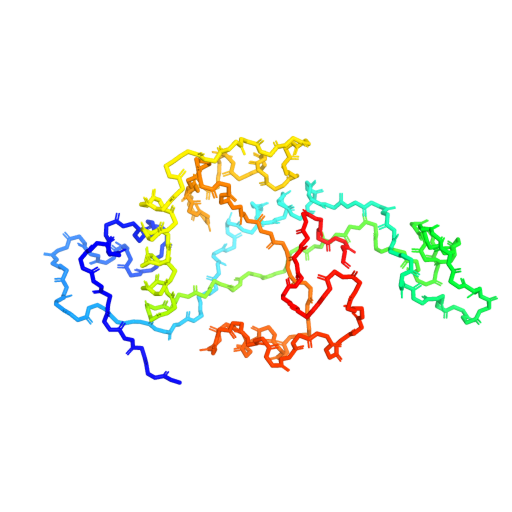-2.652 1.00 57.91 184 GLY A C 1
ATOM 1408 O O . GLY A 1 184 ? 9.886 -15.806 -2.092 1.00 57.91 184 GLY A O 1
ATOM 1409 N N . SER A 1 185 ? 11.235 -17.586 -2.028 1.00 66.19 185 SER A N 1
ATOM 1410 C CA . SER A 1 185 ? 11.190 -17.811 -0.573 1.00 66.19 185 SER A CA 1
ATOM 1411 C C . SER A 1 185 ? 12.462 -17.285 0.106 1.00 66.19 185 SER A C 1
ATOM 1413 O O . SER A 1 185 ? 12.921 -17.849 1.098 1.00 66.19 185 SER A O 1
ATOM 1415 N N . MET A 1 186 ? 13.083 -16.237 -0.457 1.00 74.81 186 MET A N 1
ATOM 1416 C CA . MET A 1 186 ? 14.408 -15.762 -0.024 1.00 74.81 186 MET A CA 1
ATOM 1417 C C . MET A 1 186 ? 14.457 -15.417 1.467 1.00 74.81 186 MET A C 1
ATOM 1419 O O . MET A 1 186 ? 15.507 -15.565 2.084 1.00 74.81 186 MET A O 1
ATOM 1423 N N . TYR A 1 187 ? 13.327 -14.991 2.037 1.00 82.69 187 TYR A N 1
ATOM 1424 C CA . TYR A 1 187 ? 13.191 -14.660 3.456 1.00 82.69 187 TYR A CA 1
ATOM 1425 C C . TYR A 1 187 ? 12.196 -15.580 4.181 1.00 82.69 187 TYR A C 1
ATOM 1427 O O . TYR A 1 187 ? 11.670 -15.221 5.229 1.00 82.69 187 TYR A O 1
ATOM 1435 N N . GLY A 1 188 ? 11.948 -16.772 3.628 1.00 85.75 188 GLY A N 1
ATOM 1436 C CA . GLY A 1 188 ? 10.996 -17.748 4.151 1.00 85.75 188 GLY A CA 1
ATOM 1437 C C . GLY A 1 188 ? 9.605 -17.660 3.522 1.00 85.75 188 GLY A C 1
ATOM 1438 O O . GLY A 1 188 ? 9.343 -16.881 2.600 1.00 85.75 188 GLY A O 1
ATOM 1439 N N . GLU A 1 189 ? 8.708 -18.516 3.998 1.00 86.38 189 GLU A N 1
ATOM 1440 C CA . GLU A 1 189 ? 7.304 -18.508 3.598 1.00 86.38 189 GLU A CA 1
ATOM 1441 C C . GLU A 1 189 ? 6.582 -17.363 4.310 1.00 86.38 189 GLU A C 1
ATOM 1443 O O . GLU A 1 189 ? 6.484 -17.330 5.535 1.00 86.38 189 GLU A O 1
ATOM 1448 N N . GLY A 1 190 ? 6.101 -16.389 3.540 1.00 89.31 190 GLY A N 1
ATOM 1449 C CA . GLY A 1 190 ? 5.390 -15.248 4.092 1.00 89.31 190 GLY A CA 1
ATOM 1450 C C . GLY A 1 190 ? 4.820 -14.307 3.040 1.00 89.31 190 GLY A C 1
ATOM 1451 O O . GLY A 1 190 ? 4.945 -14.518 1.830 1.00 89.31 190 GLY A O 1
ATOM 1452 N N . LEU A 1 191 ? 4.176 -13.254 3.535 1.00 90.94 191 LEU A N 1
ATOM 1453 C CA . LEU A 1 191 ? 3.704 -12.138 2.727 1.00 90.94 191 LEU A CA 1
ATOM 1454 C C . LEU A 1 191 ? 4.852 -11.153 2.515 1.00 90.94 191 LEU A C 1
ATOM 1456 O O . LEU A 1 191 ? 5.532 -10.765 3.464 1.00 90.94 191 LEU A O 1
ATOM 1460 N N . TYR A 1 192 ? 5.048 -10.742 1.268 1.00 90.00 192 TYR A N 1
ATOM 1461 C CA . TYR A 1 192 ? 6.108 -9.819 0.887 1.00 90.00 192 TYR A CA 1
ATOM 1462 C C . TYR A 1 192 ? 5.516 -8.448 0.592 1.00 90.00 192 TYR A C 1
ATOM 1464 O O . TYR A 1 192 ? 4.574 -8.319 -0.193 1.00 90.00 192 TYR A O 1
ATOM 1472 N N . PHE A 1 193 ? 6.106 -7.433 1.207 1.00 93.44 193 PHE A N 1
ATOM 1473 C CA . PHE A 1 193 ? 5.736 -6.036 1.047 1.00 93.44 193 PHE A CA 1
ATOM 1474 C C . PHE A 1 193 ? 6.975 -5.216 0.685 1.00 93.44 193 PHE A C 1
ATOM 1476 O O . PHE A 1 193 ? 8.104 -5.646 0.934 1.00 93.44 193 PHE A O 1
ATOM 1483 N N . ALA A 1 194 ? 6.777 -4.042 0.091 1.00 92.75 194 ALA A N 1
ATOM 1484 C CA . ALA A 1 194 ? 7.863 -3.182 -0.357 1.00 92.75 194 ALA A CA 1
ATOM 1485 C C . ALA A 1 194 ? 7.606 -1.709 -0.036 1.00 92.75 194 ALA A C 1
ATOM 1487 O O . ALA A 1 194 ? 6.484 -1.223 -0.112 1.00 92.75 194 ALA A O 1
ATOM 1488 N N . GLU A 1 195 ? 8.670 -0.966 0.245 1.00 93.06 195 GLU A N 1
ATOM 1489 C CA . GLU A 1 195 ? 8.597 0.493 0.387 1.00 93.06 195 GLU A CA 1
ATOM 1490 C C . GLU A 1 195 ? 8.482 1.215 -0.964 1.00 93.06 195 GLU A C 1
ATOM 1492 O O . GLU A 1 195 ? 8.010 2.347 -1.029 1.00 93.06 195 GLU A O 1
ATOM 1497 N N . SER A 1 196 ? 8.910 0.570 -2.055 1.00 92.88 196 SER A N 1
ATOM 1498 C CA . SER A 1 196 ? 8.862 1.134 -3.405 1.00 92.88 196 SER A CA 1
ATOM 1499 C C . SER A 1 196 ? 7.800 0.464 -4.262 1.00 92.88 196 SER A C 1
ATOM 1501 O O . SER A 1 196 ? 7.756 -0.762 -4.346 1.00 92.88 196 SER A O 1
ATOM 1503 N N . CYS A 1 197 ? 7.023 1.277 -4.978 1.00 93.56 197 CYS A N 1
ATOM 1504 C CA . CYS A 1 197 ? 6.018 0.824 -5.938 1.00 93.56 197 CYS A CA 1
ATOM 1505 C C . CYS A 1 197 ? 6.620 0.151 -7.190 1.00 93.56 197 CYS A C 1
ATOM 1507 O O . CYS A 1 197 ? 5.897 -0.466 -7.967 1.00 93.56 197 CYS A O 1
ATOM 1509 N N . THR A 1 198 ? 7.938 0.255 -7.409 1.00 91.19 198 THR A N 1
ATOM 1510 C CA . THR A 1 198 ? 8.624 -0.375 -8.550 1.00 91.19 198 THR A CA 1
ATOM 1511 C C . THR A 1 198 ? 8.990 -1.845 -8.314 1.00 91.19 198 THR A C 1
ATOM 1513 O O . THR A 1 198 ? 9.371 -2.537 -9.263 1.00 91.19 198 THR A O 1
ATOM 1516 N N . LYS A 1 199 ? 8.943 -2.302 -7.059 1.00 87.56 199 LYS A N 1
ATOM 1517 C CA . LYS A 1 199 ? 9.374 -3.640 -6.647 1.00 87.56 199 LYS A CA 1
ATOM 1518 C C . LYS A 1 199 ? 8.371 -4.714 -7.059 1.00 87.56 199 LYS A C 1
ATOM 1520 O O . LYS A 1 199 ? 8.869 -5.766 -7.524 1.00 87.56 199 LYS A O 1
#

Foldseek 3Di:
DFWWFADPLLLVQPQCLDPVNVVPPPDDPSGPTDWDKDWDDPVCQVLVQVLQVLQADQFDALPDQQPVNPDHRDHRDDPLQGPVHVVHQDPGDHDDIDIDTDGRRVSRVVSVVVVVLCVPPVFDDQDPPHQSQCVSCPPDCSNPDGDDDRRSVDGDWDADDDPVVVVCCSRPNDDLVCFCVPDDCPVHRDGDTHSHPRD

InterPro domains:
  IPR012317 Poly(ADP-ribose) polymerase, catalytic domain [PF00644] (138-198)